Protein AF-A0A2N0PPK3-F1 (afdb_monomer)

Radius of gyration: 39.36 Å; Cα contacts (8 Å, |Δi|>4): 101; chains: 1; bounding box: 56×91×102 Å

Mean predicted aligned error: 22.16 Å

Foldseek 3Di:
DDDDDDDDDDDDDDDDDDDDDDDDDDDDDDDDDDDDDDDDPPPPPCPVQPDWAFACAPVQPRPTHGPVVNVVSVVVPPPPDPPPPPVPPVVQVVVLVVQVVVLVVCCVVPNPVSVPRDNHPVVNCVVVVPDDPDQDWDADPPPRDTDGPCCQQVPDDPNDNDGDDDPDDDDPDPPPPPDD

Secondary structure (DSSP, 8-state):
---------------------------------------------------EEE--STTTTT-EEEHHHHHHHHHTTTT-----SSHHHHHHHHHHHHHHHHHHHHHHHHGGGGTTS-SSHHHHHHHTT-------EEE-TTT--EEEHHHHHT-EETTEE--PPP---PPP--------

pLDDT: mean 70.72, std 20.34, range [33.62, 93.75]

Nearest PDB structures (foldseek):
  8fn2-ass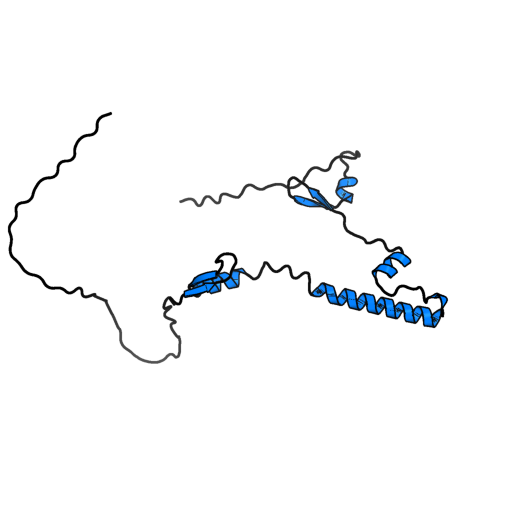embly1_d  TM=3.059E-01  e=1.237E+00  Borreliella burgdorferi B31
  6cfj-assembly1_15  TM=3.584E-01  e=2.741E+00  Thermus thermophilus HB8

Structure (mmCIF, N/CA/C/O backbone):
data_AF-A0A2N0PPK3-F1
#
_entry.id   AF-A0A2N0PPK3-F1
#
loop_
_atom_site.group_PDB
_atom_site.id
_atom_site.type_symbol
_atom_site.label_atom_id
_atom_site.label_alt_id
_atom_site.label_comp_id
_atom_site.label_asym_id
_atom_site.label_entity_id
_atom_site.label_seq_id
_atom_site.pdbx_PDB_ins_code
_atom_site.Cartn_x
_atom_site.Cartn_y
_atom_site.Cartn_z
_atom_site.occupancy
_atom_site.B_iso_or_equiv
_atom_site.auth_seq_id
_atom_site.auth_comp_id
_atom_site.auth_asym_id
_atom_site.auth_atom_id
_atom_site.pdbx_PDB_model_num
ATOM 1 N N . MET A 1 1 ? -16.592 -24.450 72.007 1.00 37.03 1 MET A N 1
ATOM 2 C CA . MET A 1 1 ? -15.327 -25.005 72.551 1.00 37.03 1 MET A CA 1
ATOM 3 C C . MET A 1 1 ? -15.583 -26.405 73.103 1.00 37.03 1 MET A C 1
ATOM 5 O O . MET A 1 1 ? -16.724 -26.695 73.421 1.00 37.03 1 MET A O 1
ATOM 9 N N . SER A 1 2 ? -14.538 -27.231 73.235 1.00 37.88 2 SER A N 1
ATOM 10 C CA . SER A 1 2 ? -14.556 -28.610 73.774 1.00 37.88 2 SER A CA 1
ATOM 11 C C . SER A 1 2 ? -15.118 -29.731 72.869 1.00 37.88 2 SER A C 1
ATOM 13 O O . SER A 1 2 ? -16.315 -29.978 72.782 1.00 37.88 2 SER A O 1
ATOM 15 N N . ARG A 1 3 ? -14.192 -30.460 72.225 1.00 41.50 3 ARG A N 1
ATOM 16 C CA . ARG A 1 3 ? -14.382 -31.827 71.691 1.00 41.50 3 ARG A CA 1
ATOM 17 C C . ARG A 1 3 ? -14.330 -32.843 72.841 1.00 41.50 3 ARG A C 1
ATOM 19 O O . ARG A 1 3 ? -13.642 -32.547 73.814 1.00 41.50 3 ARG A O 1
ATOM 26 N N . ARG A 1 4 ? -14.866 -34.064 72.638 1.00 42.72 4 ARG A N 1
ATOM 27 C CA . ARG A 1 4 ? -14.439 -35.408 73.157 1.00 42.72 4 ARG A CA 1
ATOM 28 C C . ARG A 1 4 ? -15.680 -36.333 73.201 1.00 42.72 4 ARG A C 1
ATOM 30 O O . ARG A 1 4 ? -16.738 -35.845 73.553 1.00 42.72 4 ARG A O 1
ATOM 37 N N . LYS A 1 5 ? -15.660 -37.635 72.876 1.00 39.41 5 LYS A N 1
ATOM 38 C CA . LYS A 1 5 ? -14.637 -38.594 72.385 1.00 39.41 5 LYS A CA 1
ATOM 39 C C . LYS A 1 5 ? -15.345 -39.660 71.520 1.00 39.41 5 LYS A C 1
ATOM 41 O O . LYS A 1 5 ? -16.502 -39.962 71.779 1.00 39.41 5 LYS A O 1
ATOM 46 N N . ARG A 1 6 ? -14.635 -40.290 70.573 1.00 47.25 6 ARG A N 1
ATOM 47 C CA . ARG A 1 6 ? -14.987 -41.649 70.105 1.00 47.25 6 ARG A CA 1
ATOM 48 C C . ARG A 1 6 ? -14.495 -42.665 71.136 1.00 47.25 6 ARG A C 1
ATOM 50 O O . ARG A 1 6 ? -13.410 -42.458 71.675 1.00 47.25 6 ARG A O 1
ATOM 57 N N . LEU A 1 7 ? -15.202 -43.780 71.296 1.00 34.06 7 LEU A N 1
ATOM 58 C CA . LEU A 1 7 ? -14.603 -45.059 71.685 1.00 34.06 7 LEU A CA 1
ATOM 59 C C . LEU A 1 7 ? -15.213 -46.186 70.843 1.00 34.06 7 LEU A C 1
ATOM 61 O O . LEU A 1 7 ? -16.385 -46.137 70.483 1.00 34.06 7 LEU A O 1
ATOM 65 N N . VAL A 1 8 ? -14.368 -47.160 70.515 1.00 42.94 8 VAL A N 1
ATOM 66 C CA . VAL A 1 8 ? -14.663 -48.416 69.816 1.00 42.94 8 VAL A CA 1
ATOM 67 C C . VAL A 1 8 ? -14.094 -49.526 70.696 1.00 42.94 8 VAL A C 1
ATOM 69 O O . VAL A 1 8 ? -12.972 -49.363 71.163 1.00 42.94 8 VAL A O 1
ATOM 72 N N . SER A 1 9 ? -14.856 -50.601 70.904 1.00 39.53 9 SER A N 1
ATOM 73 C CA . SER A 1 9 ? -14.468 -51.890 71.513 1.00 39.53 9 SER A C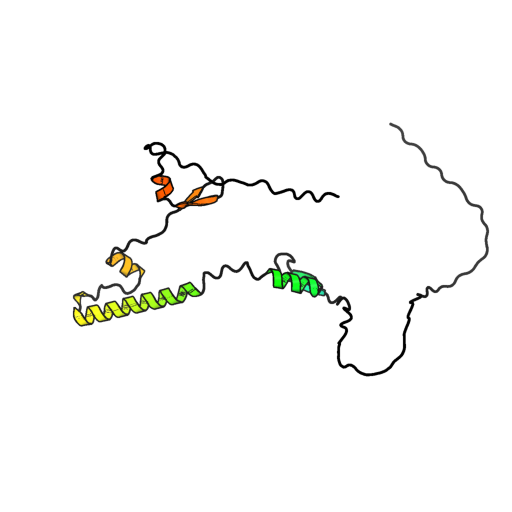A 1
ATOM 74 C C . SER A 1 9 ? -15.663 -52.851 71.380 1.00 39.53 9 SER A C 1
ATOM 76 O O . SER A 1 9 ? -16.795 -52.375 71.386 1.00 39.53 9 SER A O 1
ATOM 78 N N . ALA A 1 10 ? -15.524 -54.176 71.296 1.00 34.78 10 ALA A N 1
ATOM 79 C CA . ALA A 1 10 ? -14.351 -55.025 71.047 1.00 34.78 10 ALA A CA 1
ATOM 80 C C . ALA A 1 10 ? -14.825 -56.409 70.534 1.00 34.78 10 ALA A C 1
ATOM 82 O O . ALA A 1 10 ? -16.017 -56.708 70.578 1.00 34.78 10 ALA A O 1
ATOM 83 N N . LEU A 1 11 ? -13.891 -57.232 70.046 1.00 46.53 11 LEU A N 1
ATOM 84 C CA . LEU A 1 11 ? -14.115 -58.601 69.556 1.00 46.53 11 LEU A CA 1
ATOM 85 C C . LEU A 1 11 ? -13.854 -59.652 70.650 1.00 46.53 11 LEU A C 1
ATOM 87 O O . LEU A 1 11 ? -13.008 -59.425 71.513 1.00 46.53 11 LEU A O 1
ATOM 91 N N . LEU A 1 12 ? -14.498 -60.815 70.515 1.00 36.69 12 LEU A N 1
ATOM 92 C CA . LEU A 1 12 ? -13.997 -62.155 70.867 1.00 36.69 12 LEU A CA 1
ATOM 93 C C . LEU A 1 12 ? -14.472 -63.064 69.701 1.00 36.69 12 LEU A C 1
ATOM 95 O O . LEU A 1 12 ? -15.674 -63.066 69.438 1.00 36.69 12 LEU A O 1
ATOM 99 N N . SER A 1 13 ? -13.656 -63.676 68.825 1.00 33.62 13 SER A N 1
ATOM 100 C CA . SER A 1 13 ? -12.412 -64.467 69.007 1.00 33.62 13 SER A CA 1
ATOM 101 C C . SER A 1 13 ? -12.698 -65.767 69.787 1.00 33.62 13 SER A C 1
ATOM 103 O O . SER A 1 13 ? -13.451 -65.713 70.751 1.00 33.62 13 SER A O 1
ATOM 105 N N . ASN A 1 14 ? -12.203 -66.968 69.475 1.00 40.84 14 ASN A N 1
ATOM 106 C CA . ASN A 1 14 ? -11.159 -67.454 68.554 1.00 40.84 14 ASN A CA 1
ATOM 107 C C . ASN A 1 14 ? -11.602 -68.834 67.970 1.00 40.84 14 ASN A C 1
ATOM 109 O O . ASN A 1 14 ? -12.578 -69.389 68.475 1.00 40.84 14 ASN A O 1
ATOM 113 N N . ASP A 1 15 ? -10.893 -69.564 67.096 1.00 35.75 15 ASP A N 1
ATOM 114 C CA . ASP A 1 15 ? -10.176 -69.339 65.810 1.00 35.75 15 ASP A CA 1
ATOM 115 C C . ASP A 1 15 ? -9.772 -70.751 65.272 1.00 35.75 15 ASP A C 1
ATOM 117 O O . ASP A 1 15 ? -9.787 -71.689 66.062 1.00 35.75 15 ASP A O 1
ATOM 121 N N . GLU A 1 16 ? -9.424 -70.937 63.983 1.00 36.53 16 GLU A N 1
ATOM 122 C CA . GLU A 1 16 ? -8.536 -72.027 63.475 1.00 36.53 16 GLU A CA 1
ATOM 123 C C . GLU A 1 16 ? -8.111 -71.795 61.998 1.00 36.53 16 GLU A C 1
ATOM 125 O O . GLU A 1 16 ? -8.811 -71.134 61.225 1.00 36.53 16 GLU A O 1
ATOM 130 N N . GLU A 1 17 ? -6.935 -72.304 61.617 1.00 35.84 17 GLU A N 1
ATOM 131 C CA . GLU A 1 17 ? -6.102 -71.840 60.485 1.00 35.84 17 GLU A CA 1
ATOM 132 C C . GLU A 1 17 ? -6.272 -72.722 59.208 1.00 35.84 17 GLU A C 1
ATOM 134 O O . GLU A 1 17 ? -6.468 -73.932 59.275 1.00 35.84 17 GLU A O 1
ATOM 139 N N . SER A 1 18 ? -6.226 -72.219 57.963 1.00 35.06 18 SER A N 1
ATOM 140 C CA . SER A 1 18 ? -4.954 -71.962 57.260 1.00 35.06 18 SER A CA 1
ATOM 141 C C . SER A 1 18 ? -5.105 -71.482 55.798 1.00 35.06 18 SER A C 1
ATOM 143 O O . SER A 1 18 ? -6.184 -71.440 55.209 1.00 35.06 18 SER A O 1
ATOM 145 N N . ILE A 1 19 ? -3.975 -71.043 55.236 1.00 41.81 19 ILE A N 1
ATOM 146 C CA . ILE A 1 19 ? -3.828 -70.151 54.075 1.00 41.81 19 ILE A CA 1
ATOM 147 C C . ILE A 1 19 ? -3.623 -70.944 52.766 1.00 41.81 19 ILE A C 1
ATOM 149 O O . ILE A 1 19 ? -2.873 -71.913 52.765 1.00 41.81 19 ILE A O 1
ATOM 153 N N . THR A 1 20 ? -4.165 -70.489 51.620 1.00 34.22 20 THR A N 1
ATOM 154 C CA . THR A 1 20 ? -3.447 -70.387 50.311 1.00 34.22 20 THR A CA 1
ATOM 155 C C . THR A 1 20 ? -4.318 -69.787 49.193 1.00 34.22 20 THR A C 1
ATOM 157 O O . THR A 1 20 ? -5.541 -69.728 49.277 1.00 34.22 20 THR A O 1
ATOM 160 N N . ALA A 1 21 ? -3.671 -69.250 48.151 1.00 36.38 21 ALA A N 1
ATOM 161 C CA . ALA A 1 21 ? -4.278 -68.331 47.185 1.00 36.38 21 ALA A CA 1
ATOM 162 C C . ALA A 1 21 ? -4.639 -68.960 45.826 1.00 36.38 21 ALA A C 1
ATOM 164 O O . ALA A 1 21 ? -3.870 -69.763 45.300 1.00 36.38 21 ALA A O 1
ATOM 165 N N . ARG A 1 22 ? -5.687 -68.431 45.166 1.00 37.31 22 ARG A N 1
ATOM 166 C CA . ARG A 1 22 ? -5.599 -67.874 43.790 1.00 37.31 22 ARG A CA 1
ATOM 167 C C . ARG A 1 22 ? -6.912 -67.243 43.308 1.00 37.31 22 ARG A C 1
ATOM 169 O O . ARG A 1 22 ? -7.973 -67.851 43.360 1.00 37.31 22 ARG A O 1
ATOM 176 N N . SER A 1 23 ? -6.808 -66.035 42.753 1.00 46.69 23 SER A N 1
ATOM 177 C CA . SER A 1 23 ? -7.874 -65.402 41.966 1.00 46.69 23 SER A CA 1
ATOM 178 C C . SER A 1 23 ? -7.894 -65.976 40.546 1.00 46.69 23 SER A C 1
ATOM 180 O O . SER A 1 23 ? -6.838 -66.063 39.920 1.00 46.69 23 SER A O 1
ATOM 182 N N . SER A 1 24 ? -9.081 -66.306 40.023 1.00 40.06 24 SER A N 1
ATOM 183 C CA . SER A 1 24 ? -9.271 -66.699 38.621 1.00 40.06 24 SER A CA 1
ATOM 184 C C . SER A 1 24 ? -10.510 -66.045 38.013 1.00 40.06 24 SER A C 1
ATOM 186 O O . SER A 1 24 ? -11.623 -66.130 38.531 1.00 40.06 24 SER A O 1
ATOM 188 N N . ARG A 1 25 ? -10.281 -65.365 36.888 1.00 51.31 25 ARG A N 1
ATOM 189 C CA . ARG A 1 25 ? -11.247 -64.547 36.143 1.00 51.31 25 ARG A CA 1
ATOM 190 C C . ARG A 1 25 ? -12.240 -65.445 35.397 1.00 51.31 25 ARG A C 1
ATOM 192 O O . ARG A 1 25 ? -11.824 -66.430 34.798 1.00 51.31 25 ARG A O 1
ATOM 199 N N . LYS A 1 26 ? -13.521 -65.066 35.342 1.00 43.94 26 LYS A N 1
ATOM 200 C CA . LYS A 1 26 ? -14.508 -65.675 34.431 1.00 43.94 26 LYS A CA 1
ATOM 201 C C . LYS A 1 26 ? -14.815 -64.725 33.274 1.00 43.94 26 LYS A C 1
ATOM 203 O O . LYS A 1 26 ? -15.654 -63.838 33.405 1.00 43.94 26 LYS A O 1
ATOM 208 N N . SER A 1 27 ? -14.136 -64.917 32.145 1.00 43.56 27 SER A N 1
ATOM 209 C CA . SER A 1 27 ? -14.619 -64.435 30.847 1.00 43.56 27 SER A CA 1
ATOM 210 C C . SER A 1 27 ? -15.824 -65.277 30.409 1.00 43.56 27 SER A C 1
ATOM 212 O O . SER A 1 27 ? -15.938 -66.449 30.771 1.00 43.56 27 SER A O 1
ATOM 214 N N . ARG A 1 28 ? -16.739 -64.689 29.633 1.00 46.28 28 ARG A N 1
ATOM 215 C CA . ARG A 1 28 ? -17.863 -65.406 29.020 1.00 46.28 28 ARG A CA 1
ATOM 216 C C . ARG A 1 28 ? -17.737 -65.284 27.506 1.00 46.28 28 ARG A C 1
ATOM 218 O O . ARG A 1 28 ? -17.926 -64.202 26.965 1.00 46.28 28 ARG A O 1
ATOM 225 N N . VAL A 1 29 ? -17.390 -66.390 26.858 1.00 40.44 29 VAL A N 1
ATOM 226 C CA . VAL A 1 29 ? -17.391 -66.545 25.398 1.00 40.44 29 VAL A CA 1
ATOM 227 C C . VAL A 1 29 ? -18.715 -67.189 24.999 1.00 40.44 29 VAL A C 1
ATOM 229 O O . VAL A 1 29 ? -19.190 -68.085 25.697 1.00 40.44 29 VAL A O 1
ATOM 232 N N . ILE A 1 30 ? -19.301 -66.752 23.887 1.00 40.97 30 ILE A N 1
ATOM 233 C CA . ILE A 1 30 ? -20.334 -67.501 23.167 1.00 40.97 30 ILE A CA 1
ATOM 234 C C . ILE A 1 30 ? -19.964 -67.439 21.687 1.00 40.97 30 ILE A C 1
ATOM 236 O O . ILE A 1 30 ? -19.890 -66.351 21.121 1.00 40.97 30 ILE A O 1
ATOM 240 N N . SER A 1 31 ? -19.744 -68.603 21.083 1.00 36.47 31 SER A N 1
ATOM 241 C CA . SER A 1 31 ? -19.561 -68.764 19.640 1.00 36.47 31 SER A CA 1
ATOM 242 C C . SER A 1 31 ? -20.836 -69.331 19.018 1.00 36.47 31 SER A C 1
ATOM 244 O O . SER A 1 31 ? -21.578 -70.066 19.675 1.00 36.47 31 SER A O 1
ATOM 246 N N . ARG A 1 32 ? -21.063 -69.043 17.735 1.00 45.62 32 ARG A N 1
ATOM 247 C CA . ARG A 1 32 ? -21.930 -69.836 16.853 1.00 45.62 32 ARG A CA 1
ATOM 248 C C . ARG A 1 32 ? -21.165 -70.183 15.574 1.00 45.62 32 ARG A C 1
ATOM 250 O O . ARG A 1 32 ? -20.134 -69.581 15.291 1.00 45.62 32 ARG A O 1
ATOM 257 N N . VAL A 1 33 ? -21.629 -71.232 14.910 1.00 38.66 33 VAL A N 1
ATOM 258 C CA . VAL A 1 33 ? -20.912 -72.033 13.909 1.00 38.66 33 VAL A CA 1
ATOM 259 C C . VAL A 1 33 ? -21.392 -71.644 12.500 1.00 38.66 33 VAL A C 1
ATOM 261 O O . VAL A 1 33 ? -22.598 -71.478 12.342 1.00 38.66 33 VAL A O 1
ATOM 264 N N . ILE A 1 34 ? -20.425 -71.415 11.590 1.00 42.59 34 ILE A N 1
ATOM 265 C CA . ILE A 1 34 ? -20.289 -71.799 10.152 1.00 42.59 34 ILE A CA 1
ATOM 266 C C . ILE A 1 34 ? -21.622 -72.173 9.427 1.00 42.59 34 ILE A C 1
ATOM 268 O O . ILE A 1 34 ? -22.442 -72.879 10.002 1.00 42.59 34 ILE A O 1
ATOM 272 N N . ASP A 1 35 ? -21.956 -71.671 8.224 1.00 34.09 35 ASP A N 1
ATOM 273 C CA . ASP A 1 35 ? -21.185 -71.815 6.970 1.00 34.09 35 ASP A CA 1
ATOM 274 C C . ASP A 1 35 ? -21.219 -70.628 5.963 1.00 34.09 35 ASP A C 1
ATOM 276 O O . ASP A 1 35 ? -22.163 -69.847 5.933 1.00 34.09 35 ASP A O 1
ATOM 280 N N . GLU A 1 36 ? -20.133 -70.573 5.171 1.00 51.38 36 GLU A N 1
ATOM 281 C CA . GLU A 1 36 ? -19.842 -70.058 3.803 1.00 51.38 36 GLU A CA 1
ATOM 282 C C . GLU A 1 36 ? -20.448 -68.767 3.167 1.00 51.38 36 GLU A C 1
ATOM 284 O O . GLU A 1 36 ? -21.576 -68.351 3.393 1.00 51.38 36 GLU A O 1
ATOM 289 N N . GLU A 1 37 ? -19.616 -68.173 2.290 1.00 43.88 37 GLU A N 1
ATOM 290 C CA . GLU A 1 37 ? -19.849 -67.090 1.304 1.00 43.88 37 GLU A CA 1
ATOM 291 C C . GLU A 1 37 ? -20.314 -65.688 1.770 1.00 43.88 37 GLU A C 1
ATOM 293 O O . GLU A 1 37 ? -21.463 -65.279 1.621 1.00 43.88 37 GLU A O 1
ATOM 298 N N . SER A 1 38 ? -19.348 -64.844 2.152 1.00 41.25 38 SER A N 1
ATOM 299 C CA . SER A 1 38 ? -19.128 -63.544 1.474 1.00 41.25 38 SER A CA 1
ATOM 300 C C . SER A 1 38 ? -17.761 -62.963 1.853 1.00 41.25 38 SER A C 1
ATOM 302 O O . SER A 1 38 ? -17.377 -62.971 3.023 1.00 41.25 38 SER A O 1
ATOM 304 N N . GLU A 1 39 ? -16.996 -62.490 0.866 1.00 46.69 39 GLU A N 1
ATOM 305 C CA . GLU A 1 39 ? -15.620 -62.039 1.096 1.00 46.69 39 GLU A CA 1
ATOM 306 C C . GLU A 1 39 ? -15.531 -60.660 1.781 1.00 46.69 39 GLU A C 1
ATOM 308 O O . GLU A 1 39 ? -16.264 -59.719 1.481 1.00 46.69 39 GLU A O 1
ATOM 313 N N . GLU A 1 40 ? -14.577 -60.569 2.709 1.00 43.97 40 GLU A N 1
ATOM 314 C CA . GLU A 1 40 ? -13.861 -59.357 3.130 1.00 43.97 40 GLU A CA 1
ATOM 315 C C . GLU A 1 40 ? -14.664 -58.104 3.531 1.00 43.97 40 GLU A C 1
ATOM 317 O O . GLU A 1 40 ? -14.281 -56.966 3.259 1.00 43.97 40 GLU A O 1
ATOM 322 N N . SER A 1 41 ? -15.660 -58.282 4.398 1.00 41.09 41 SER A N 1
ATOM 323 C CA . SER A 1 41 ? -15.900 -57.266 5.435 1.00 41.09 41 SER A CA 1
ATOM 324 C C . SER A 1 41 ? -14.890 -57.445 6.571 1.00 41.09 41 SER A C 1
ATOM 326 O O . SER A 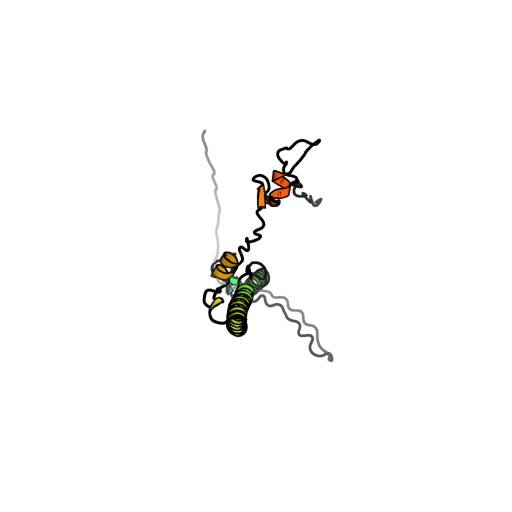1 41 ? -15.178 -58.125 7.560 1.00 41.09 41 SER A O 1
ATOM 328 N N . ILE A 1 42 ? -13.702 -56.831 6.458 1.00 42.72 42 ILE A N 1
ATOM 329 C CA . ILE A 1 42 ? -12.755 -56.747 7.582 1.00 42.72 42 ILE A CA 1
ATOM 330 C C . ILE A 1 42 ? -13.423 -55.941 8.699 1.00 42.72 42 ILE A C 1
ATOM 332 O O . ILE A 1 42 ? -13.386 -54.710 8.736 1.00 42.72 42 ILE A O 1
ATOM 336 N N . SER A 1 43 ? -14.039 -56.659 9.635 1.00 38.12 43 SER A N 1
ATOM 337 C CA . SER A 1 43 ? -14.521 -56.099 10.888 1.00 38.12 43 SER A CA 1
ATOM 338 C C . SER A 1 43 ? -13.309 -55.639 11.693 1.00 38.12 43 SER A C 1
ATOM 340 O O . SER A 1 43 ? -12.690 -56.406 12.431 1.00 38.12 43 SER A O 1
ATOM 342 N N . ILE A 1 44 ? -12.941 -54.364 11.529 1.00 45.38 44 ILE A N 1
ATOM 343 C CA . ILE A 1 44 ? -11.922 -53.726 12.357 1.00 45.38 44 ILE A CA 1
ATOM 344 C C . ILE A 1 44 ? -12.474 -53.690 13.780 1.00 45.38 44 ILE A C 1
ATOM 346 O O . ILE A 1 44 ? -13.147 -52.749 14.200 1.00 45.38 44 ILE A O 1
ATOM 350 N N . ILE A 1 45 ? -12.160 -54.737 14.542 1.00 47.12 45 ILE A N 1
ATOM 351 C CA . ILE A 1 45 ? -12.195 -54.700 15.993 1.00 47.12 45 ILE A CA 1
ATOM 352 C C . ILE A 1 45 ? -11.280 -53.536 16.358 1.00 47.12 45 ILE A C 1
ATOM 354 O O . ILE A 1 45 ? -10.056 -53.654 16.263 1.00 47.12 45 ILE A O 1
ATOM 358 N N . HIS A 1 46 ? -11.870 -52.398 16.737 1.00 48.59 46 HIS A N 1
ATOM 359 C CA . HIS A 1 46 ? -11.140 -51.247 17.252 1.00 48.59 46 HIS A CA 1
ATOM 360 C C . HIS A 1 46 ? -10.529 -51.622 18.604 1.00 48.59 46 HIS A C 1
ATOM 362 O O . HIS A 1 46 ? -10.998 -51.239 19.676 1.00 48.59 46 HIS A O 1
ATOM 368 N N . THR A 1 47 ? -9.448 -52.394 18.543 1.00 54.78 47 THR A N 1
ATOM 369 C CA . THR A 1 47 ? -8.473 -52.480 19.612 1.00 54.78 47 THR A CA 1
ATOM 370 C C . THR A 1 47 ? -8.039 -51.047 19.876 1.00 54.78 47 THR A C 1
ATOM 372 O O . THR A 1 47 ? -7.478 -50.385 19.006 1.00 54.78 47 THR A O 1
ATOM 375 N N . HIS A 1 48 ? -8.404 -50.517 21.046 1.00 61.47 48 HIS A N 1
ATOM 376 C CA . HIS A 1 48 ? -7.942 -49.202 21.462 1.00 61.47 48 HIS A CA 1
ATOM 377 C C . HIS A 1 48 ? -6.421 -49.261 21.511 1.00 61.47 48 HIS A C 1
ATOM 379 O O . HIS A 1 48 ? -5.857 -49.843 22.440 1.00 61.47 48 HIS A O 1
ATOM 385 N N . ASP A 1 49 ? -5.784 -48.715 20.479 1.00 62.75 49 ASP A N 1
ATOM 386 C CA . ASP A 1 49 ? -4.344 -48.730 20.338 1.00 62.75 49 ASP A CA 1
ATOM 387 C C . ASP A 1 49 ? -3.747 -47.869 21.448 1.00 62.75 49 ASP A C 1
ATOM 389 O O . ASP A 1 49 ? -3.783 -46.640 21.408 1.00 62.75 49 ASP A O 1
ATOM 393 N N . ARG A 1 50 ? -3.245 -48.539 22.488 1.00 69.00 50 ARG A N 1
ATOM 394 C CA . ARG A 1 50 ? -2.671 -47.888 23.670 1.00 69.00 50 ARG A CA 1
ATOM 395 C C . ARG A 1 50 ? -1.255 -47.374 23.414 1.00 69.00 50 ARG A C 1
ATOM 397 O O . ARG A 1 50 ? -0.589 -46.984 24.373 1.00 69.00 50 ARG A O 1
ATOM 404 N N . ARG A 1 51 ? -0.769 -47.398 22.166 1.00 84.31 51 ARG A N 1
ATOM 405 C CA . ARG A 1 51 ? 0.489 -46.748 21.798 1.00 84.31 51 ARG A CA 1
ATOM 406 C C . ARG A 1 51 ? 0.386 -45.255 22.104 1.00 84.31 51 ARG A C 1
ATOM 408 O O . ARG A 1 51 ? -0.526 -44.557 21.670 1.00 84.31 51 ARG A O 1
ATOM 415 N N . MET A 1 52 ? 1.341 -44.800 22.900 1.00 87.50 52 MET A N 1
ATOM 416 C CA . MET A 1 52 ? 1.474 -43.423 23.348 1.00 87.50 52 MET A CA 1
ATOM 417 C C . MET A 1 52 ? 2.604 -42.786 22.538 1.00 87.50 52 MET A C 1
ATOM 419 O O . MET A 1 52 ? 3.700 -43.340 22.461 1.00 87.50 52 MET A O 1
ATOM 423 N N . VAL A 1 53 ? 2.325 -41.652 21.904 1.00 87.88 53 VAL A N 1
ATOM 424 C CA . VAL A 1 53 ? 3.199 -40.965 20.945 1.00 87.88 53 VAL A CA 1
ATOM 425 C C . VAL A 1 53 ? 3.388 -39.493 21.332 1.00 87.88 53 VAL A C 1
ATOM 427 O O . VAL A 1 53 ? 2.458 -38.873 21.851 1.00 87.88 53 VAL A O 1
ATOM 430 N N . PRO A 1 54 ? 4.571 -38.895 21.099 1.00 89.94 54 PRO A N 1
ATOM 431 C CA . PRO A 1 54 ? 4.781 -37.473 21.357 1.00 89.94 54 PRO A CA 1
ATOM 432 C C . PRO A 1 54 ? 3.930 -36.611 20.413 1.00 89.94 54 PRO A C 1
ATOM 434 O O . PRO A 1 54 ? 3.870 -36.860 19.198 1.00 89.94 54 PRO A O 1
ATOM 437 N N . CYS A 1 55 ? 3.281 -35.590 20.980 1.00 90.75 55 CYS A N 1
ATOM 438 C CA . CYS A 1 55 ? 2.488 -34.605 20.251 1.00 90.75 55 CYS A CA 1
ATOM 439 C C . CYS A 1 55 ? 2.978 -33.179 20.539 1.00 90.75 55 CYS A C 1
ATOM 441 O O . CYS A 1 55 ? 2.902 -32.677 21.662 1.00 90.75 55 CYS A O 1
ATOM 443 N N . ASN A 1 56 ? 3.444 -32.508 19.486 1.00 85.50 56 ASN A N 1
ATOM 444 C CA . ASN A 1 56 ? 4.105 -31.205 19.559 1.00 85.50 56 ASN A CA 1
ATOM 445 C C . ASN A 1 56 ? 3.172 -30.042 19.158 1.00 85.50 56 ASN A C 1
ATOM 447 O O . ASN A 1 56 ? 3.650 -29.009 18.706 1.00 85.50 56 ASN A O 1
ATOM 451 N N . CYS A 1 57 ? 1.847 -30.192 19.283 1.00 84.25 57 CYS A N 1
ATOM 452 C CA . CYS A 1 57 ? 0.930 -29.056 19.133 1.00 84.25 57 CYS A CA 1
ATOM 453 C C . CYS A 1 57 ? 1.023 -28.111 20.343 1.00 84.25 57 CYS A C 1
ATOM 455 O O . CYS A 1 57 ? 1.372 -28.541 21.447 1.00 84.25 57 CYS A O 1
ATOM 457 N N . SER A 1 58 ? 0.614 -26.855 20.160 1.00 82.25 58 SER A N 1
ATOM 458 C CA . SER A 1 58 ? 0.482 -25.838 21.219 1.00 82.25 58 SER A CA 1
ATOM 459 C C . SER A 1 58 ? -0.379 -26.299 22.408 1.00 82.25 58 SER A C 1
ATOM 461 O O . SER A 1 58 ? -0.108 -25.951 23.557 1.00 82.25 58 SER A O 1
ATOM 463 N N . LYS A 1 59 ? -1.387 -27.150 22.155 1.00 82.94 59 LYS A N 1
ATOM 464 C CA . LYS A 1 59 ? -2.246 -27.758 23.189 1.00 82.94 59 LYS A CA 1
ATOM 465 C C . LYS A 1 59 ? -1.500 -28.803 24.045 1.00 82.94 59 LYS A C 1
ATOM 467 O O . LYS A 1 59 ? -1.811 -28.964 25.225 1.00 82.94 59 LYS A O 1
ATOM 472 N N . CYS A 1 60 ? -0.516 -29.515 23.483 1.00 88.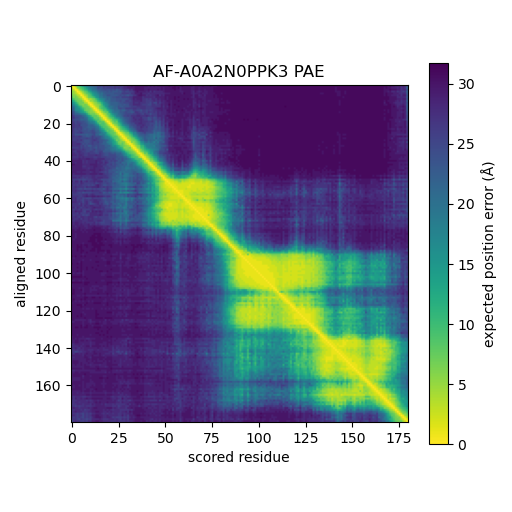44 60 CYS A N 1
ATOM 473 C CA . CYS A 1 60 ? 0.196 -30.614 24.153 1.00 88.44 60 CYS A CA 1
ATOM 474 C C . CYS A 1 60 ? 1.598 -30.256 24.655 1.00 88.44 60 CYS A C 1
ATOM 476 O O . CYS A 1 60 ? 2.043 -30.875 25.621 1.00 88.44 60 CYS A O 1
ATOM 478 N N . ASN A 1 61 ? 2.296 -29.301 24.033 1.00 83.19 61 ASN A N 1
ATOM 479 C CA . ASN A 1 61 ? 3.660 -28.886 24.387 1.00 83.19 61 ASN A CA 1
ATOM 480 C C . ASN A 1 61 ? 4.639 -30.070 24.552 1.00 83.19 61 ASN A C 1
ATOM 482 O O . ASN A 1 61 ? 5.369 -30.162 25.536 1.00 83.19 61 ASN A O 1
ATOM 486 N N . GLY A 1 62 ? 4.606 -31.018 23.607 1.00 84.19 62 GLY A N 1
ATOM 487 C CA . GLY A 1 62 ? 5.490 -32.192 23.577 1.00 84.19 62 GLY A CA 1
ATOM 488 C C . GLY A 1 62 ? 5.054 -33.363 24.465 1.00 84.19 62 GLY A C 1
ATOM 489 O O . GLY A 1 62 ? 5.742 -34.383 24.504 1.00 84.19 62 GLY A O 1
ATOM 490 N N . LYS A 1 63 ? 3.919 -33.263 25.173 1.00 89.44 63 LYS A N 1
ATOM 491 C CA . LYS A 1 63 ? 3.388 -34.371 25.983 1.00 89.44 63 LYS A CA 1
ATOM 492 C C . LYS A 1 63 ? 3.065 -35.595 25.126 1.00 89.44 63 LYS A C 1
ATOM 494 O O . LYS A 1 63 ? 2.638 -35.489 23.975 1.00 89.44 63 LYS A O 1
ATOM 499 N N . ILE A 1 64 ? 3.236 -36.764 25.736 1.00 90.81 64 ILE A N 1
ATOM 500 C CA . ILE A 1 64 ? 2.882 -38.048 25.137 1.00 90.81 64 ILE A CA 1
ATOM 501 C C . ILE A 1 64 ? 1.363 -38.246 25.265 1.00 90.81 64 ILE A C 1
ATOM 503 O O . ILE A 1 64 ? 0.817 -38.128 26.363 1.00 90.81 64 ILE A O 1
ATOM 507 N N . VAL A 1 65 ? 0.692 -38.522 24.150 1.00 89.06 65 VAL A N 1
ATOM 508 C CA . VAL A 1 65 ? -0.764 -38.736 24.041 1.00 89.06 65 VAL A CA 1
ATOM 509 C C . VAL A 1 65 ? -1.044 -40.012 23.247 1.00 89.06 65 VAL A C 1
ATOM 511 O O . VAL A 1 65 ? -0.142 -40.532 22.591 1.00 89.06 65 VAL A O 1
ATOM 514 N N . ASP A 1 66 ? -2.269 -40.538 23.279 1.00 90.44 66 ASP A N 1
ATOM 515 C CA . ASP A 1 66 ? -2.608 -41.680 22.421 1.00 90.44 66 ASP A CA 1
ATOM 516 C C . ASP A 1 66 ? -2.655 -41.285 20.932 1.00 90.44 66 ASP A C 1
ATOM 518 O O . ASP A 1 66 ? -2.811 -40.111 20.576 1.00 90.44 66 ASP A O 1
ATOM 522 N N . VAL A 1 67 ? -2.497 -42.273 20.043 1.00 85.69 67 VAL A N 1
ATOM 523 C CA . VAL A 1 67 ? -2.454 -42.046 18.584 1.00 85.69 67 VAL A CA 1
ATOM 524 C C . VAL A 1 67 ? -3.704 -41.307 18.086 1.00 85.69 67 VAL A C 1
ATOM 526 O O . VAL A 1 67 ? -3.597 -40.413 17.250 1.00 85.69 67 VAL A O 1
ATOM 529 N N . ARG A 1 68 ? -4.885 -41.626 18.631 1.00 86.44 68 ARG A N 1
ATOM 530 C CA . ARG A 1 68 ? -6.159 -40.992 18.249 1.00 86.44 68 ARG A CA 1
ATOM 531 C C . ARG A 1 68 ? -6.170 -39.501 18.595 1.00 86.44 68 ARG A C 1
ATOM 533 O O . ARG A 1 68 ? -6.592 -38.683 17.786 1.00 86.44 68 ARG A O 1
ATOM 540 N N . THR A 1 69 ? -5.689 -39.151 19.781 1.00 85.81 69 THR A N 1
ATOM 541 C CA . THR A 1 69 ? -5.595 -37.773 20.268 1.00 85.81 69 THR A CA 1
ATOM 542 C C . THR A 1 69 ? -4.576 -36.976 19.461 1.00 85.81 69 THR A C 1
ATOM 544 O O . THR A 1 69 ? -4.844 -35.826 19.124 1.00 85.81 69 THR A O 1
ATOM 547 N N . LYS A 1 70 ? -3.443 -37.587 19.086 1.00 87.56 70 LYS A N 1
ATOM 548 C CA . LYS A 1 70 ? -2.464 -36.954 18.191 1.00 87.56 70 LYS A CA 1
ATOM 549 C C . LYS A 1 70 ? -3.071 -36.610 16.827 1.00 87.56 70 LYS A C 1
ATOM 551 O O . LYS A 1 70 ? -2.949 -35.464 16.416 1.00 87.56 70 LYS A O 1
ATOM 556 N N . LEU A 1 71 ? -3.764 -37.555 16.186 1.00 84.19 71 LEU A N 1
ATOM 557 C CA . LEU A 1 71 ? -4.405 -37.338 14.880 1.00 84.19 71 LEU A CA 1
ATOM 558 C C . LEU A 1 71 ? -5.464 -36.224 14.933 1.00 84.19 71 LEU A C 1
ATOM 560 O O . LEU A 1 71 ? -5.495 -35.359 14.062 1.00 84.19 71 LEU A O 1
ATOM 564 N N . ASN A 1 72 ? -6.280 -36.180 15.992 1.00 83.62 72 ASN A N 1
ATOM 565 C CA . ASN A 1 72 ? -7.228 -35.080 16.203 1.00 83.62 72 ASN A CA 1
ATOM 566 C C . ASN A 1 72 ? -6.503 -33.723 16.339 1.00 83.62 72 ASN A C 1
ATOM 568 O O . ASN A 1 72 ? -6.939 -32.727 15.778 1.00 83.62 72 ASN A O 1
ATOM 572 N N . HIS A 1 73 ? -5.367 -33.682 17.044 1.00 85.50 73 HIS A N 1
ATOM 573 C CA . HIS A 1 73 ? -4.525 -32.485 17.190 1.00 85.50 73 HIS A CA 1
ATOM 574 C C . HIS A 1 73 ? -3.667 -32.145 15.956 1.00 85.50 73 HIS A C 1
ATOM 576 O O . HIS A 1 73 ? -2.859 -31.211 16.020 1.00 85.50 73 HIS A O 1
ATOM 582 N N . GLU A 1 74 ? -3.769 -32.920 14.880 1.00 76.06 74 GLU A N 1
ATOM 583 C CA . GLU A 1 74 ? -3.154 -32.642 13.581 1.00 76.06 74 GLU A CA 1
ATOM 584 C C . GLU A 1 74 ? -4.216 -32.094 12.619 1.00 76.06 74 GLU A C 1
ATOM 586 O O . GLU A 1 74 ? -3.993 -31.026 12.067 1.00 76.06 74 GLU A O 1
ATOM 591 N N . ALA A 1 75 ? -5.410 -32.698 12.563 1.00 73.75 75 ALA A N 1
ATOM 592 C CA . ALA A 1 75 ? -6.567 -32.150 11.836 1.00 73.75 75 ALA A CA 1
ATOM 593 C C . ALA A 1 75 ? -7.051 -30.777 12.364 1.00 73.75 75 ALA A C 1
ATOM 595 O O . ALA A 1 75 ? -7.635 -29.991 11.629 1.00 73.75 75 ALA A O 1
ATOM 596 N N . ASP A 1 76 ? -6.791 -30.471 13.638 1.00 63.94 76 ASP A N 1
ATOM 597 C CA . ASP A 1 76 ? -7.059 -29.164 14.257 1.00 63.94 76 ASP A CA 1
ATOM 598 C C . ASP A 1 76 ? -6.091 -28.037 13.812 1.00 63.94 76 ASP A C 1
ATOM 600 O O . ASP A 1 76 ? -6.222 -26.924 14.324 1.00 63.94 76 ASP A O 1
ATOM 604 N N . ARG A 1 77 ? -5.066 -28.296 12.977 1.00 60.97 77 ARG A N 1
ATOM 605 C CA . ARG A 1 77 ? -4.006 -27.305 12.660 1.00 60.97 77 ARG A CA 1
ATOM 606 C C . ARG A 1 77 ? -4.144 -26.594 11.316 1.00 60.97 77 ARG A C 1
ATOM 608 O O . ARG A 1 77 ? -3.348 -25.700 11.051 1.00 60.97 77 ARG A O 1
ATOM 615 N N . ASP A 1 78 ? -5.133 -26.943 10.504 1.00 55.66 78 ASP A N 1
ATOM 616 C CA . ASP A 1 78 ? -5.284 -26.444 9.129 1.00 55.66 78 ASP A CA 1
ATOM 617 C C . ASP A 1 78 ? -5.813 -24.984 9.041 1.00 55.66 78 ASP A C 1
ATOM 619 O O . ASP A 1 78 ? -6.579 -24.663 8.131 1.00 55.66 78 ASP A O 1
ATOM 623 N N . SER A 1 79 ? -5.474 -24.093 9.989 1.00 59.12 79 SER A N 1
ATOM 624 C CA . SER A 1 79 ? -6.066 -22.738 10.070 1.00 59.12 79 SER A CA 1
ATOM 625 C C . SER A 1 79 ? -5.171 -21.566 10.491 1.00 59.12 79 SER A C 1
ATOM 627 O O . SER A 1 79 ? -5.615 -20.432 10.323 1.00 59.12 79 SER A O 1
ATOM 629 N N . ASP A 1 80 ? -3.966 -21.788 11.030 1.00 53.53 80 ASP A N 1
ATOM 630 C CA . ASP A 1 80 ? -3.229 -20.736 11.766 1.00 53.53 80 ASP A CA 1
ATOM 631 C C . ASP A 1 80 ? -1.887 -20.317 11.113 1.00 53.53 80 ASP A C 1
ATOM 633 O O . ASP A 1 80 ? -1.109 -19.584 11.726 1.00 53.53 80 ASP A O 1
ATOM 637 N N . ASP A 1 81 ? -1.608 -20.750 9.878 1.00 50.06 81 ASP A N 1
ATOM 638 C CA . ASP A 1 81 ? -0.486 -20.229 9.084 1.00 50.06 81 ASP A CA 1
ATOM 639 C C . ASP A 1 81 ? -0.956 -19.036 8.226 1.00 50.06 81 ASP A C 1
ATOM 641 O O . ASP A 1 81 ? -1.602 -19.219 7.191 1.00 50.06 81 ASP A O 1
ATOM 645 N N . ASP A 1 82 ? -0.588 -17.815 8.634 1.00 55.56 82 ASP A N 1
ATOM 646 C CA . ASP A 1 82 ? -0.723 -16.580 7.840 1.00 55.56 82 ASP A CA 1
ATOM 647 C C . ASP A 1 82 ? 0.184 -16.645 6.584 1.00 55.56 82 ASP A C 1
ATOM 649 O O . ASP A 1 82 ? 1.276 -16.070 6.524 1.00 55.56 82 ASP A O 1
ATOM 653 N N . GLN A 1 83 ? -0.270 -17.374 5.561 1.00 52.88 83 GLN A N 1
ATOM 654 C CA . GLN A 1 83 ? 0.388 -17.603 4.263 1.00 52.88 83 GLN A CA 1
ATOM 655 C C . GLN A 1 83 ? 0.355 -16.374 3.325 1.00 52.88 83 GLN A C 1
ATOM 657 O O . GLN A 1 83 ? 0.155 -16.484 2.116 1.00 52.88 83 GLN A O 1
ATOM 662 N N . ASP A 1 84 ? 0.622 -15.186 3.869 1.00 50.09 84 ASP A N 1
ATOM 663 C CA . ASP A 1 84 ? 0.679 -13.921 3.120 1.00 50.09 84 ASP A CA 1
ATOM 664 C C . ASP A 1 84 ? 2.087 -13.612 2.562 1.00 50.09 84 ASP A C 1
ATOM 666 O O . ASP A 1 84 ? 2.300 -12.570 1.945 1.00 50.09 84 ASP A O 1
ATOM 670 N N . SER A 1 85 ? 3.078 -14.490 2.775 1.00 57.59 85 SER A N 1
ATOM 671 C CA . SER A 1 85 ? 4.495 -14.193 2.478 1.00 57.59 85 SER A CA 1
ATOM 672 C C . SER A 1 85 ? 5.037 -14.768 1.162 1.00 57.59 85 SER A C 1
ATOM 674 O O . SER A 1 85 ? 5.974 -14.195 0.609 1.00 57.59 85 SER A O 1
ATOM 676 N N . GLU A 1 86 ? 4.495 -15.872 0.636 1.00 55.56 86 GLU A N 1
ATOM 677 C CA . GLU A 1 86 ? 5.112 -16.565 -0.514 1.00 55.56 86 GLU A CA 1
ATOM 678 C C . GLU A 1 86 ? 4.731 -15.931 -1.869 1.00 55.56 86 GLU A C 1
ATOM 680 O O . GLU A 1 86 ? 5.586 -15.736 -2.731 1.00 55.56 86 GLU A O 1
ATOM 685 N N . VAL A 1 87 ? 3.484 -15.466 -2.024 1.00 54.47 87 VAL A N 1
ATOM 686 C CA . VAL A 1 87 ? 2.991 -14.789 -3.249 1.00 54.47 87 VAL A CA 1
ATOM 687 C C . VAL A 1 87 ? 3.594 -13.378 -3.432 1.00 54.47 87 VAL A C 1
ATOM 689 O O . VAL A 1 87 ? 3.503 -12.773 -4.502 1.00 54.47 87 VAL A O 1
ATOM 692 N N . VAL A 1 88 ? 4.231 -12.830 -2.391 1.00 57.12 88 VAL A N 1
ATOM 693 C CA . VAL A 1 88 ? 4.710 -11.437 -2.352 1.00 57.12 88 VAL A CA 1
ATOM 694 C C . VAL A 1 88 ? 6.047 -11.225 -3.073 1.00 57.12 88 VAL A C 1
ATOM 696 O O . VAL A 1 88 ? 6.340 -10.120 -3.540 1.00 57.12 88 VAL A O 1
ATOM 699 N N . GLN A 1 89 ? 6.857 -12.275 -3.210 1.00 60.78 89 GLN A N 1
ATOM 700 C CA . GLN A 1 89 ? 8.205 -12.166 -3.770 1.00 60.78 89 GLN A CA 1
ATOM 701 C C . GLN A 1 89 ? 8.191 -11.964 -5.297 1.00 60.78 89 GLN A C 1
ATOM 703 O O . GLN A 1 89 ? 8.896 -11.096 -5.823 1.00 60.78 89 GLN A O 1
ATOM 708 N N . ASP A 1 90 ? 7.351 -12.724 -6.003 1.00 72.31 90 ASP A N 1
ATOM 709 C CA . ASP A 1 90 ? 7.364 -12.815 -7.467 1.00 72.31 90 ASP A CA 1
ATOM 710 C C . ASP A 1 90 ? 6.929 -11.514 -8.144 1.00 72.31 90 ASP A C 1
ATOM 712 O O . ASP A 1 90 ? 7.582 -11.046 -9.082 1.00 72.31 90 ASP A O 1
ATOM 716 N N . TYR A 1 91 ? 5.869 -10.866 -7.640 1.00 82.62 91 TYR A N 1
ATOM 717 C CA . TYR A 1 91 ? 5.404 -9.604 -8.223 1.00 82.62 91 TYR A CA 1
ATOM 718 C C . TYR A 1 91 ? 6.455 -8.497 -8.081 1.00 82.62 91 TYR A C 1
ATOM 720 O O . TYR A 1 91 ? 6.560 -7.629 -8.953 1.00 82.62 91 TYR A O 1
ATOM 728 N N . LYS A 1 92 ? 7.245 -8.509 -6.997 1.00 86.19 92 LYS A N 1
ATOM 729 C CA . LYS A 1 92 ? 8.290 -7.511 -6.758 1.00 86.19 92 LYS A CA 1
ATOM 730 C C . LYS A 1 92 ? 9.397 -7.648 -7.800 1.00 86.19 92 LYS A C 1
ATOM 732 O O . LYS A 1 92 ? 9.723 -6.663 -8.461 1.00 86.19 92 LYS A O 1
ATOM 737 N N . ILE A 1 93 ? 9.904 -8.867 -7.990 1.00 89.25 93 ILE A N 1
ATOM 738 C CA . ILE A 1 93 ? 10.955 -9.180 -8.969 1.00 89.25 93 ILE A CA 1
ATOM 739 C C . ILE A 1 93 ? 10.471 -8.860 -10.391 1.00 89.25 93 ILE A C 1
ATOM 741 O O . ILE A 1 93 ? 11.169 -8.179 -11.142 1.00 89.25 93 ILE A O 1
ATOM 745 N N . ALA A 1 94 ? 9.246 -9.267 -10.742 1.00 91.25 94 ALA A N 1
ATOM 746 C CA . ALA A 1 94 ? 8.648 -8.965 -12.043 1.00 91.25 94 ALA A CA 1
ATOM 747 C C . ALA A 1 94 ? 8.511 -7.450 -12.295 1.00 91.25 94 ALA A C 1
ATOM 749 O O . ALA A 1 94 ? 8.764 -6.978 -13.404 1.00 91.25 94 ALA A O 1
ATOM 750 N N . THR A 1 95 ? 8.154 -6.670 -11.268 1.00 90.31 95 THR A N 1
ATOM 751 C CA . THR A 1 95 ? 8.015 -5.210 -11.396 1.00 90.31 95 THR A CA 1
ATOM 752 C C . THR A 1 95 ? 9.372 -4.510 -11.511 1.00 90.31 95 THR A C 1
ATOM 754 O O . THR A 1 95 ? 9.511 -3.580 -12.303 1.00 90.31 95 THR A O 1
ATOM 757 N N . GLU A 1 96 ? 10.389 -4.957 -10.769 1.00 91.12 96 GLU A N 1
ATOM 758 C CA . GLU A 1 96 ? 11.759 -4.435 -10.880 1.00 91.12 96 GLU A CA 1
ATOM 759 C C . GLU A 1 96 ? 12.356 -4.721 -12.271 1.00 91.12 96 GLU A C 1
ATOM 761 O O . GLU A 1 96 ? 12.885 -3.806 -12.907 1.00 91.12 96 GLU A O 1
ATOM 766 N N . ALA A 1 97 ? 12.164 -5.932 -12.807 1.00 92.62 97 ALA A N 1
ATOM 767 C CA . ALA A 1 97 ? 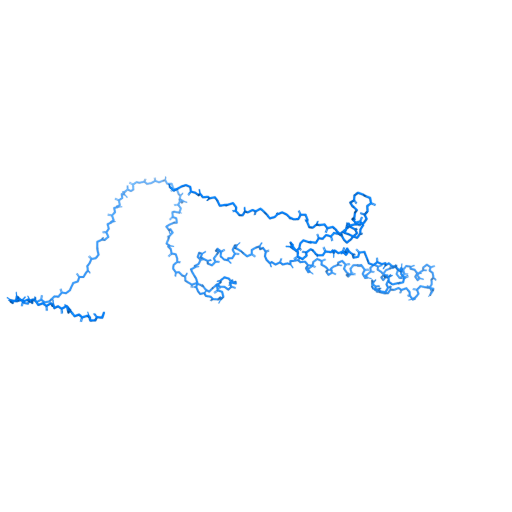12.570 -6.286 -14.169 1.00 92.62 97 ALA A CA 1
ATOM 768 C C . ALA A 1 97 ? 11.847 -5.451 -15.246 1.00 92.62 97 ALA A C 1
ATOM 770 O O . ALA A 1 97 ? 12.472 -4.989 -16.202 1.00 92.62 97 ALA A O 1
ATOM 771 N N . LEU A 1 98 ? 10.542 -5.199 -15.083 1.00 93.75 98 LEU A N 1
ATOM 772 C CA . LEU A 1 98 ? 9.765 -4.366 -16.008 1.00 93.75 98 LEU A CA 1
ATOM 773 C C . LEU A 1 98 ? 10.223 -2.897 -15.996 1.00 93.75 98 LEU A C 1
ATOM 775 O O . LEU A 1 98 ? 10.278 -2.263 -17.048 1.00 93.75 98 LEU A O 1
ATOM 779 N N . ILE A 1 99 ? 10.607 -2.361 -14.835 1.00 92.19 99 ILE A N 1
ATOM 780 C CA . ILE A 1 99 ? 11.172 -1.008 -14.714 1.00 92.19 99 ILE A CA 1
ATOM 781 C C . ILE A 1 99 ? 12.521 -0.908 -15.439 1.00 92.19 99 ILE A C 1
ATOM 783 O O . ILE A 1 99 ? 12.735 0.043 -16.192 1.00 92.19 99 ILE A O 1
ATOM 787 N N . GLN A 1 100 ? 13.395 -1.906 -15.285 1.00 92.31 100 GLN A N 1
ATOM 788 C CA . GLN A 1 100 ? 14.671 -1.971 -16.010 1.00 92.31 100 GLN A CA 1
ATOM 789 C C . GLN A 1 100 ? 14.466 -2.105 -17.526 1.00 92.31 100 GLN A C 1
ATOM 791 O O . GLN A 1 100 ? 15.144 -1.435 -18.303 1.00 92.31 100 GLN A O 1
ATOM 796 N N . PHE A 1 101 ? 13.484 -2.893 -17.971 1.00 93.75 101 PHE 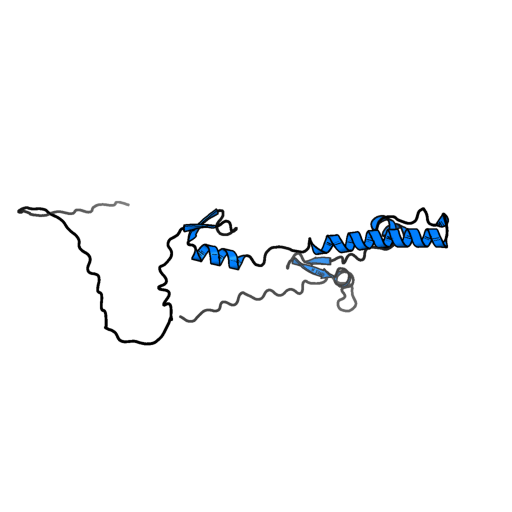A N 1
ATOM 797 C CA . PHE A 1 101 ? 13.130 -2.980 -19.389 1.00 93.75 101 PHE A CA 1
ATOM 798 C C . PHE A 1 101 ? 12.633 -1.635 -19.948 1.00 93.75 101 PHE A C 1
ATOM 800 O O . PHE A 1 101 ? 13.065 -1.218 -21.023 1.00 93.75 101 PHE A O 1
ATOM 807 N N . ILE A 1 102 ? 11.794 -0.908 -19.200 1.00 92.00 102 ILE A N 1
ATOM 808 C CA . ILE A 1 102 ? 11.356 0.446 -19.576 1.00 92.00 102 ILE A CA 1
ATOM 809 C C . ILE A 1 102 ? 12.550 1.407 -19.658 1.00 92.00 102 ILE A C 1
ATOM 811 O O . ILE A 1 102 ? 12.622 2.179 -20.612 1.00 92.00 102 ILE A O 1
ATOM 815 N N . LYS A 1 103 ? 13.514 1.334 -18.728 1.00 90.69 103 LYS A N 1
ATOM 816 C CA . LYS A 1 103 ? 14.754 2.128 -18.795 1.00 90.69 103 LYS A CA 1
ATOM 817 C C . LYS A 1 103 ? 15.495 1.907 -20.113 1.00 90.69 103 LYS A C 1
ATOM 819 O O . LYS A 1 103 ? 15.843 2.876 -20.782 1.00 90.69 103 LYS A O 1
ATOM 824 N N . LEU A 1 104 ? 15.688 0.647 -20.506 1.00 91.69 104 LEU A N 1
ATOM 825 C CA . LEU A 1 104 ? 16.364 0.293 -21.756 1.00 91.69 104 LEU A CA 1
ATOM 826 C C . LEU A 1 104 ? 15.605 0.814 -22.986 1.00 91.69 104 LEU A C 1
ATOM 828 O O . LEU A 1 104 ? 16.226 1.406 -23.862 1.00 91.69 104 LEU A O 1
ATOM 832 N N . LEU A 1 105 ? 14.273 0.684 -23.028 1.00 92.31 105 LEU A N 1
ATOM 833 C CA . LEU A 1 105 ? 13.459 1.252 -24.114 1.00 92.31 105 LEU A CA 1
ATOM 834 C C . LEU A 1 105 ? 13.556 2.783 -24.195 1.00 92.31 105 LEU A C 1
ATOM 836 O O . LEU A 1 105 ? 13.613 3.341 -25.290 1.00 92.31 105 LEU A O 1
ATOM 840 N N . LEU A 1 106 ? 13.572 3.473 -23.052 1.00 90.69 106 LEU A N 1
ATOM 841 C CA . LEU A 1 106 ? 13.700 4.931 -23.006 1.00 90.69 106 LEU A CA 1
ATOM 842 C C . LEU A 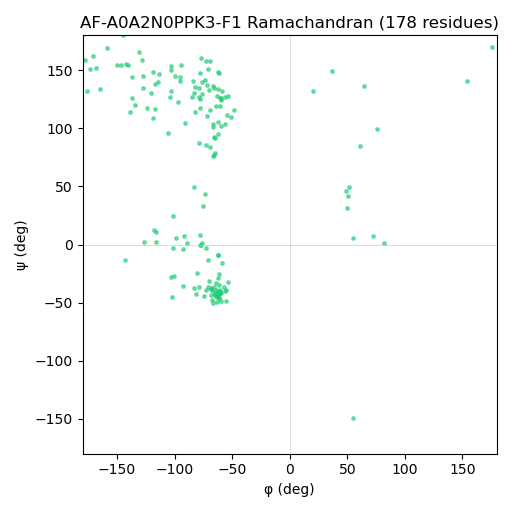1 106 ? 15.091 5.397 -23.456 1.00 90.69 106 LEU A C 1
ATOM 844 O O . LEU A 1 106 ? 15.186 6.396 -24.166 1.00 90.69 106 LEU A O 1
ATOM 848 N N . ILE A 1 107 ? 16.151 4.663 -23.104 1.00 90.12 107 ILE A N 1
ATOM 849 C CA . ILE A 1 107 ? 17.515 4.927 -23.586 1.00 90.12 107 ILE A CA 1
ATOM 850 C C . ILE A 1 107 ? 17.636 4.628 -25.089 1.00 90.12 107 ILE A C 1
ATOM 852 O O . ILE A 1 107 ? 18.260 5.403 -25.803 1.00 90.12 107 ILE A O 1
ATOM 856 N N . GLU A 1 108 ? 16.997 3.580 -25.610 1.00 92.25 108 GLU A N 1
ATOM 857 C CA . GLU A 1 108 ? 17.018 3.283 -27.052 1.00 92.25 108 GLU A CA 1
ATOM 858 C C . GLU A 1 108 ? 16.330 4.391 -27.876 1.00 92.25 108 GLU A C 1
ATOM 860 O O . GLU A 1 108 ? 16.857 4.850 -28.887 1.00 92.25 108 GLU A O 1
ATOM 865 N N . ILE A 1 109 ? 15.169 4.877 -27.421 1.00 90.50 109 ILE A N 1
ATOM 866 C CA . ILE A 1 109 ? 14.385 5.905 -28.131 1.00 90.50 109 ILE A CA 1
ATOM 867 C C . ILE A 1 109 ? 14.959 7.317 -27.921 1.00 90.50 109 ILE A C 1
ATOM 869 O O . ILE A 1 109 ? 14.902 8.157 -28.820 1.00 90.50 109 ILE A O 1
ATOM 873 N N . GLY A 1 110 ? 15.465 7.604 -26.720 1.00 84.31 110 GLY A N 1
ATOM 874 C CA . GLY A 1 110 ? 15.836 8.945 -26.266 1.00 84.31 110 GLY A CA 1
ATOM 875 C C . GLY A 1 110 ? 17.320 9.153 -25.968 1.00 84.31 110 GLY A C 1
ATOM 876 O O . GLY A 1 110 ? 17.693 10.250 -25.545 1.00 84.31 110 GLY A O 1
ATOM 877 N N . SER A 1 111 ? 18.165 8.142 -26.183 1.00 82.06 111 SER A N 1
ATOM 878 C CA . SER A 1 111 ? 19.596 8.144 -25.842 1.00 82.06 111 SER A CA 1
ATOM 879 C C . SER A 1 111 ? 19.848 8.471 -24.355 1.00 82.06 111 SER A C 1
ATOM 881 O O . SER A 1 111 ? 19.026 8.167 -23.487 1.00 82.06 111 SER A O 1
ATOM 883 N N . SER A 1 112 ? 20.983 9.098 -24.035 1.00 80.88 112 SER A N 1
ATOM 884 C CA . SER A 1 112 ? 21.441 9.351 -22.660 1.00 80.88 112 SER A CA 1
ATOM 885 C C . SER A 1 112 ? 20.530 10.250 -21.809 1.00 80.88 112 SER A C 1
ATOM 887 O O . SER A 1 112 ? 20.701 10.312 -20.593 1.00 80.88 112 SER A O 1
ATOM 889 N N . ASN A 1 113 ? 19.506 10.885 -22.395 1.00 82.38 113 ASN A N 1
ATOM 890 C CA . ASN A 1 113 ? 18.505 11.678 -21.665 1.00 82.38 113 ASN A CA 1
ATOM 891 C C . ASN A 1 113 ? 17.735 10.868 -20.600 1.00 82.38 113 ASN A C 1
ATOM 893 O O . ASN A 1 113 ? 17.089 11.457 -19.734 1.00 82.38 113 ASN A O 1
ATOM 897 N N . PHE A 1 114 ? 17.789 9.533 -20.666 1.00 83.06 114 PHE A N 1
ATOM 898 C CA . PHE A 1 114 ? 17.102 8.617 -19.753 1.00 83.06 114 PHE A CA 1
ATOM 899 C C . PHE A 1 114 ? 18.050 7.708 -18.947 1.00 83.06 114 PHE A C 1
ATOM 901 O O . PHE A 1 114 ? 17.585 6.780 -18.287 1.00 83.06 114 PHE A O 1
ATOM 908 N N . GLU A 1 115 ? 19.362 7.975 -18.923 1.00 81.19 115 GLU A N 1
ATOM 909 C CA . GLU A 1 115 ? 20.308 7.220 -18.075 1.00 81.19 115 GLU A CA 1
ATOM 910 C C . GLU A 1 115 ? 19.991 7.345 -16.572 1.00 81.19 115 GLU A C 1
ATOM 912 O O . GLU A 1 115 ? 20.117 6.368 -15.830 1.00 81.19 115 GLU A O 1
ATOM 917 N N . GLU A 1 116 ? 19.496 8.509 -16.136 1.00 84.50 116 GLU A N 1
ATOM 918 C CA . GLU A 1 116 ? 19.045 8.768 -14.757 1.00 84.50 116 GLU A CA 1
ATOM 919 C C . GLU A 1 116 ? 17.644 8.183 -14.456 1.00 84.50 116 GLU A C 1
ATOM 921 O O . GLU A 1 116 ? 17.136 8.282 -13.336 1.00 84.50 116 GLU A O 1
ATOM 926 N N . PHE A 1 117 ? 16.990 7.532 -15.429 1.00 84.62 117 PHE A N 1
ATOM 927 C CA . PHE A 1 117 ? 15.740 6.823 -15.162 1.00 84.62 117 PHE A CA 1
ATOM 928 C C . PH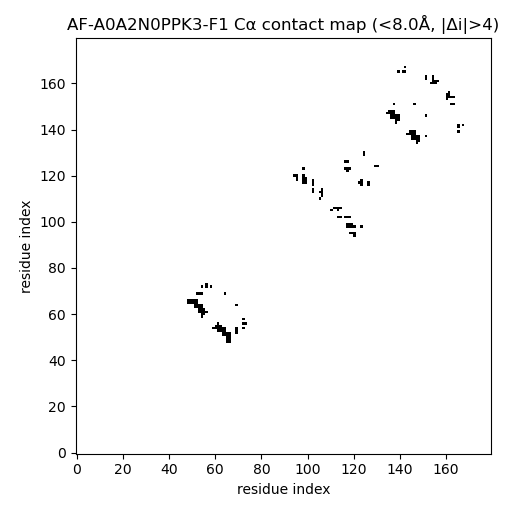E A 1 117 ? 15.970 5.681 -14.158 1.00 84.62 117 PHE A C 1
ATOM 930 O O . PHE A 1 117 ? 17.042 5.086 -14.064 1.00 84.62 117 PHE A O 1
ATOM 937 N N . SER A 1 118 ? 14.951 5.398 -13.353 1.00 87.44 118 SER A N 1
ATOM 938 C CA . SER A 1 118 ? 15.079 4.588 -12.142 1.00 87.44 118 SER A CA 1
ATOM 939 C C . SER A 1 118 ? 15.306 3.097 -12.399 1.00 87.44 118 SER A C 1
ATOM 941 O O . SER A 1 118 ? 14.588 2.493 -13.184 1.00 87.44 118 SER A O 1
ATOM 943 N N . ASP A 1 119 ? 16.223 2.489 -11.641 1.00 85.56 119 ASP A N 1
ATOM 944 C CA . ASP A 1 119 ? 16.531 1.045 -11.696 1.00 85.56 119 ASP A CA 1
ATOM 945 C C . ASP A 1 119 ? 15.729 0.187 -10.696 1.00 85.56 119 ASP A C 1
ATOM 947 O O . ASP A 1 119 ? 15.863 -1.036 -10.666 1.00 85.56 119 ASP A O 1
ATOM 951 N N . SER A 1 120 ? 14.911 0.819 -9.845 1.00 87.50 120 SER A N 1
ATOM 952 C CA . SER A 1 120 ? 14.087 0.150 -8.831 1.00 87.50 120 SER A CA 1
ATOM 953 C C . SER A 1 120 ? 12.720 0.812 -8.676 1.00 87.50 120 SER A C 1
ATOM 955 O O . SER A 1 120 ? 12.562 2.012 -8.913 1.00 87.50 120 SER A O 1
ATOM 957 N N . LEU A 1 121 ? 11.737 0.044 -8.196 1.00 86.31 121 LEU A N 1
ATOM 958 C CA . LEU A 1 121 ? 10.379 0.525 -7.919 1.00 86.31 121 LEU A CA 1
ATOM 959 C C . LEU A 1 121 ? 10.340 1.698 -6.930 1.00 86.31 121 LEU A C 1
ATOM 961 O O . LEU A 1 121 ? 9.538 2.613 -7.110 1.00 86.31 121 LEU A O 1
ATOM 965 N N . TYR A 1 122 ? 11.216 1.711 -5.924 1.00 84.56 122 TYR A N 1
ATOM 966 C CA . TYR A 1 122 ? 11.289 2.810 -4.960 1.00 84.56 122 TYR A CA 1
ATOM 967 C C . TYR A 1 122 ? 11.684 4.134 -5.634 1.00 84.56 122 TYR A C 1
ATOM 969 O O . TYR A 1 122 ? 10.994 5.145 -5.481 1.00 84.56 122 TYR A O 1
ATOM 977 N N . LEU A 1 123 ? 12.755 4.117 -6.434 1.00 86.56 123 LEU A N 1
ATOM 978 C CA . LEU A 1 123 ? 13.207 5.296 -7.173 1.00 86.56 123 LEU A CA 1
ATOM 979 C C . LEU A 1 123 ? 12.175 5.710 -8.232 1.00 86.56 123 LEU A C 1
ATOM 981 O O . LEU A 1 123 ? 11.840 6.891 -8.320 1.00 86.56 123 LEU A O 1
ATOM 985 N N . ALA A 1 124 ? 11.592 4.742 -8.948 1.00 86.56 124 ALA A N 1
ATOM 986 C CA . ALA A 1 124 ? 10.598 5.001 -9.987 1.00 86.56 124 ALA A CA 1
ATOM 987 C C . ALA A 1 124 ? 9.349 5.689 -9.419 1.00 86.56 124 ALA A C 1
ATOM 989 O O . ALA A 1 124 ? 8.873 6.664 -10.000 1.00 86.56 124 ALA A O 1
ATOM 990 N N . ARG A 1 125 ? 8.847 5.253 -8.251 1.00 86.75 125 ARG A N 1
ATOM 991 C CA . ARG A 1 125 ? 7.735 5.933 -7.563 1.00 86.75 125 ARG A CA 1
ATOM 992 C C . ARG A 1 125 ? 8.073 7.383 -7.220 1.00 86.75 125 ARG A C 1
ATOM 994 O O . ARG A 1 125 ? 7.232 8.254 -7.427 1.00 86.75 125 ARG A O 1
ATOM 1001 N N . ASN A 1 126 ? 9.292 7.654 -6.751 1.00 83.62 126 ASN A N 1
ATOM 1002 C CA . ASN A 1 126 ? 9.730 9.008 -6.410 1.00 83.62 126 ASN A CA 1
ATOM 1003 C C . ASN A 1 126 ? 9.855 9.915 -7.653 1.00 83.62 126 ASN A C 1
ATOM 1005 O O . ASN A 1 126 ? 9.298 11.014 -7.667 1.00 83.62 126 ASN A O 1
ATOM 1009 N N . VAL A 1 127 ? 10.511 9.439 -8.719 1.00 86.12 127 VAL A N 1
ATOM 1010 C CA . VAL A 1 127 ? 10.670 10.173 -9.992 1.00 86.12 127 VAL A CA 1
ATOM 1011 C C . VAL A 1 127 ? 9.314 10.462 -10.641 1.00 86.12 127 VAL A C 1
ATOM 1013 O O . VAL A 1 127 ? 9.032 11.601 -11.009 1.00 86.12 127 VAL A O 1
ATOM 1016 N N . LEU A 1 128 ? 8.430 9.463 -10.702 1.00 85.25 128 LEU A N 1
ATOM 1017 C CA . LEU A 1 128 ? 7.071 9.599 -11.241 1.00 85.25 128 LEU A CA 1
ATOM 1018 C C . LEU A 1 128 ? 6.099 10.303 -10.270 1.00 85.25 128 LEU A C 1
ATOM 1020 O O . LEU A 1 128 ? 4.924 10.473 -10.594 1.00 85.25 128 LEU A O 1
ATOM 1024 N N . ARG A 1 129 ? 6.566 10.704 -9.076 1.00 83.44 129 ARG A N 1
ATOM 1025 C CA . ARG A 1 129 ? 5.778 11.314 -7.985 1.00 83.44 129 ARG A CA 1
ATOM 1026 C C . ARG A 1 129 ? 4.507 10.531 -7.625 1.00 83.44 129 ARG A C 1
ATOM 1028 O O . ARG A 1 129 ? 3.507 11.109 -7.187 1.00 83.44 129 ARG A O 1
ATOM 1035 N N . LEU A 1 130 ? 4.554 9.210 -7.785 1.00 83.25 130 LEU A N 1
ATOM 1036 C CA . LEU A 1 130 ? 3.471 8.304 -7.432 1.00 83.25 130 LEU A CA 1
ATOM 1037 C C . LEU A 1 130 ? 3.384 8.219 -5.910 1.00 83.25 130 LEU A C 1
ATOM 1039 O O . LEU A 1 130 ? 4.260 7.665 -5.249 1.00 83.25 130 LEU A O 1
ATOM 1043 N N . LYS A 1 131 ? 2.311 8.781 -5.352 1.00 77.81 131 LYS A N 1
ATOM 1044 C CA . LYS A 1 131 ? 1.988 8.618 -3.936 1.00 77.81 131 LYS A CA 1
ATOM 1045 C C . LYS A 1 131 ? 1.400 7.234 -3.718 1.00 77.81 131 LYS A C 1
ATOM 1047 O O . LYS A 1 131 ? 0.438 6.857 -4.388 1.00 77.81 131 LYS A O 1
ATOM 1052 N N . ASP A 1 132 ? 1.940 6.522 -2.740 1.00 71.06 132 ASP A N 1
ATOM 1053 C CA . ASP A 1 132 ? 1.382 5.252 -2.301 1.00 71.06 132 ASP A CA 1
ATOM 1054 C C . ASP A 1 132 ? -0.053 5.450 -1.791 1.00 71.06 132 ASP A C 1
ATOM 1056 O O . ASP A 1 132 ? -0.316 6.272 -0.909 1.00 71.06 132 ASP A O 1
ATOM 1060 N N . GLN A 1 133 ? -0.995 4.680 -2.337 1.00 70.69 133 GLN A N 1
ATOM 1061 C CA . GLN A 1 133 ? -2.409 4.727 -1.959 1.00 70.69 133 GLN A CA 1
ATOM 1062 C C . GLN A 1 133 ? -2.680 3.880 -0.705 1.00 70.69 133 GLN A C 1
ATOM 1064 O O . GLN A 1 133 ? -3.593 3.059 -0.687 1.00 70.69 133 GLN A O 1
ATOM 1069 N N . TYR A 1 134 ? -1.881 4.055 0.353 1.00 72.81 134 TYR A N 1
ATOM 1070 C CA . TYR A 1 134 ? -2.116 3.348 1.611 1.00 72.81 134 TYR A CA 1
ATOM 1071 C C . TYR A 1 134 ? -3.492 3.726 2.172 1.00 72.81 134 TYR A C 1
ATOM 1073 O O . TYR A 1 134 ? -3.765 4.892 2.489 1.00 72.81 134 TYR A O 1
ATOM 1081 N N . HIS A 1 135 ? -4.362 2.726 2.315 1.00 78.75 135 HIS A N 1
ATOM 1082 C CA . HIS A 1 135 ? -5.631 2.886 3.005 1.00 78.75 135 HIS A CA 1
ATOM 1083 C C . HIS A 1 135 ? -5.355 3.142 4.486 1.00 78.75 135 HIS A C 1
ATOM 1085 O O . HIS A 1 135 ? -4.990 2.251 5.247 1.00 78.75 135 HIS A O 1
ATOM 1091 N N . ASN A 1 136 ? -5.504 4.401 4.884 1.00 84.56 136 ASN A N 1
ATOM 1092 C CA . ASN A 1 136 ? -5.428 4.789 6.279 1.00 84.56 136 ASN A CA 1
ATOM 1093 C C . ASN A 1 136 ? -6.759 4.424 6.946 1.00 84.56 136 ASN A C 1
ATOM 1095 O O . ASN A 1 136 ? -7.820 4.862 6.495 1.00 84.56 136 ASN A O 1
ATOM 1099 N N . PHE A 1 137 ? -6.697 3.656 8.030 1.00 91.44 137 PHE A N 1
ATOM 1100 C CA . PHE A 1 137 ? -7.862 3.274 8.823 1.00 91.44 137 PHE A CA 1
ATOM 1101 C C . PHE A 1 137 ? -7.800 3.897 10.219 1.00 91.44 137 PHE A C 1
ATOM 1103 O O . PHE A 1 137 ? -6.728 4.044 10.804 1.00 91.44 137 PHE A O 1
ATOM 1110 N N . ALA A 1 138 ? -8.962 4.236 10.768 1.00 90.25 138 ALA A N 1
ATOM 1111 C CA . ALA A 1 138 ? -9.129 4.644 12.155 1.00 90.25 138 ALA A CA 1
ATOM 1112 C C . ALA A 1 138 ? -9.592 3.439 12.990 1.00 90.25 138 ALA A C 1
ATOM 1114 O O . ALA A 1 138 ? -10.630 2.839 12.706 1.00 90.25 138 ALA A O 1
ATOM 1115 N N . ALA A 1 139 ? -8.835 3.081 14.028 1.00 92.75 139 ALA A N 1
ATOM 1116 C CA . ALA A 1 139 ? -9.198 1.998 14.937 1.00 92.75 139 ALA A CA 1
ATOM 1117 C C . ALA A 1 139 ? -10.147 2.493 16.038 1.00 92.75 139 ALA A C 1
ATOM 1119 O O . ALA A 1 139 ? -9.841 3.441 16.765 1.00 92.75 139 ALA A O 1
ATOM 1120 N N . CYS A 1 140 ? -11.294 1.834 16.212 1.00 91.44 140 CYS A N 1
ATOM 1121 C CA . CYS A 1 140 ? -12.193 2.143 17.318 1.00 91.44 140 CYS A CA 1
ATOM 1122 C C . CYS A 1 140 ? -11.745 1.440 18.606 1.00 91.44 140 CYS A C 1
ATOM 1124 O O . CYS A 1 140 ? -11.885 0.227 18.732 1.00 91.44 140 CYS A O 1
ATOM 1126 N N . LEU A 1 141 ? -11.322 2.205 19.616 1.00 89.31 141 LEU A N 1
ATOM 1127 C CA . LEU A 1 141 ? -10.866 1.676 20.914 1.00 89.31 141 LEU A CA 1
ATOM 1128 C C . LEU A 1 141 ? -11.927 0.899 21.724 1.00 89.31 141 LEU A C 1
ATOM 1130 O O . LEU A 1 141 ? -11.590 0.328 22.752 1.00 89.31 141 LEU A O 1
ATOM 1134 N N . LYS A 1 142 ? -13.204 0.900 21.307 1.00 88.50 142 LYS A N 1
ATOM 1135 C CA . LYS A 1 142 ? -14.291 0.185 22.006 1.00 88.50 142 LYS A CA 1
ATOM 1136 C C . LYS A 1 142 ? -14.547 -1.228 21.485 1.00 88.50 142 LYS A C 1
ATOM 1138 O O . LYS A 1 142 ? -14.924 -2.085 22.262 1.00 88.50 142 LYS A O 1
ATOM 1143 N N . CYS A 1 143 ? -14.410 -1.440 20.177 1.00 90.44 143 CYS A N 1
ATOM 1144 C CA . CYS A 1 143 ? -14.726 -2.715 19.516 1.00 90.44 143 CYS A CA 1
ATOM 1145 C C . CYS A 1 143 ? -13.568 -3.253 18.667 1.00 90.44 143 CYS A C 1
ATOM 1147 O O . CYS A 1 143 ? -13.734 -4.236 17.954 1.00 90.44 143 CYS A O 1
ATOM 1149 N N . HIS A 1 144 ? -12.432 -2.550 18.659 1.00 89.81 144 HIS A N 1
ATOM 1150 C CA . HIS A 1 144 ? -11.239 -2.803 17.845 1.00 89.81 144 HIS A CA 1
ATOM 1151 C C . HIS A 1 144 ? -11.463 -2.876 16.321 1.00 89.81 144 HIS A C 1
ATOM 1153 O O . HIS A 1 144 ? -10.518 -3.090 15.568 1.00 89.81 144 HIS A O 1
ATOM 1159 N N . LYS A 1 145 ? -12.683 -2.598 15.838 1.00 91.31 145 LYS A N 1
ATOM 1160 C CA . LYS A 1 145 ? -12.997 -2.514 14.411 1.00 91.31 145 LYS A CA 1
ATOM 1161 C C . LYS A 1 145 ? -12.294 -1.318 13.763 1.00 91.31 145 LYS A C 1
ATOM 1163 O O . LYS A 1 145 ? -12.303 -0.208 14.305 1.00 91.31 145 LYS A O 1
ATOM 1168 N N . LEU A 1 146 ? -11.733 -1.561 12.581 1.00 93.00 146 LEU A N 1
ATOM 1169 C CA . LEU A 1 146 ? -11.175 -0.547 11.693 1.00 93.00 146 LEU A CA 1
ATOM 1170 C C . LEU A 1 146 ? -12.287 0.116 10.867 1.00 93.00 146 LEU A C 1
ATOM 1172 O O . LEU A 1 146 ? -13.165 -0.561 10.331 1.00 93.00 146 LEU A O 1
ATOM 1176 N N . TYR A 1 147 ? -12.229 1.440 10.763 1.00 90.50 147 TYR A N 1
ATOM 1177 C CA . TYR A 1 147 ? -13.108 2.273 9.941 1.00 90.50 147 TYR A CA 1
ATOM 1178 C C . TYR A 1 147 ? -12.262 3.021 8.908 1.00 90.50 147 TYR A C 1
ATOM 1180 O O . TYR A 1 147 ? -11.110 3.364 9.178 1.00 90.50 147 TYR A O 1
ATOM 1188 N N . ASN A 1 148 ? -12.809 3.289 7.725 1.00 90.19 148 ASN A N 1
ATOM 1189 C CA . ASN A 1 148 ? -12.129 4.090 6.710 1.00 90.19 148 ASN A CA 1
ATOM 1190 C C . ASN A 1 148 ? -11.903 5.512 7.243 1.00 90.19 148 ASN A C 1
ATOM 1192 O O . ASN A 1 148 ? -12.846 6.159 7.700 1.00 90.19 148 ASN A O 1
ATOM 1196 N N . LYS A 1 149 ? -10.663 6.013 7.192 1.00 89.12 149 LYS A N 1
ATOM 1197 C CA . LYS A 1 149 ? -10.316 7.317 7.774 1.00 89.12 149 LYS A CA 1
ATOM 1198 C C . LYS A 1 149 ? -11.179 8.460 7.221 1.00 89.12 149 LYS A C 1
ATOM 1200 O O . LYS A 1 149 ? -11.624 9.291 8.004 1.00 89.12 149 LYS A O 1
ATOM 1205 N N . LYS A 1 150 ? -11.483 8.457 5.916 1.00 88.00 150 LYS A N 1
ATOM 1206 C CA . LYS A 1 150 ? -12.316 9.499 5.287 1.00 88.00 150 LYS A CA 1
ATOM 1207 C C . LYS A 1 150 ? -13.739 9.525 5.844 1.00 88.00 150 LYS A C 1
ATOM 1209 O O . LYS A 1 150 ? -14.234 10.584 6.197 1.00 88.00 150 LYS A O 1
ATOM 1214 N N . GLU A 1 151 ? -14.363 8.357 5.994 1.00 87.88 151 GLU A N 1
ATOM 1215 C CA . GLU A 1 151 ? -15.727 8.228 6.535 1.00 87.88 151 GLU A CA 1
ATOM 1216 C C . GLU A 1 151 ? -15.835 8.724 7.983 1.00 87.88 151 GLU A C 1
ATOM 1218 O O . GLU A 1 151 ? -16.896 9.188 8.390 1.00 87.88 151 GLU A O 1
ATOM 1223 N N . VAL A 1 152 ? -14.744 8.639 8.755 1.00 88.56 152 VAL A N 1
ATOM 1224 C CA . VAL A 1 152 ? -14.671 9.140 10.136 1.00 88.56 152 VAL A CA 1
ATOM 1225 C C . VAL A 1 152 ? -14.401 10.647 10.178 1.00 88.56 152 VAL A C 1
ATOM 1227 O O . VAL A 1 152 ? -15.024 11.344 10.977 1.00 88.56 152 VAL A O 1
ATOM 1230 N N . GLU A 1 153 ? -13.489 11.156 9.343 1.00 87.38 153 GLU A N 1
ATOM 1231 C CA . GLU A 1 153 ? -13.129 12.584 9.289 1.00 87.38 153 GLU A CA 1
ATOM 1232 C C . GLU A 1 153 ? -14.243 13.452 8.680 1.00 87.38 153 GLU A C 1
ATOM 1234 O O . GLU A 1 153 ? -14.486 14.561 9.149 1.00 87.38 153 GLU A O 1
ATOM 1239 N N . GLU A 1 154 ? -14.954 12.938 7.675 1.00 89.19 154 GLU A N 1
ATOM 1240 C CA . GLU A 1 154 ? -16.043 13.628 6.971 1.00 89.19 154 GLU A CA 1
ATOM 1241 C C . GLU A 1 154 ? -17.429 13.345 7.592 1.00 89.19 154 GLU A C 1
ATOM 1243 O O . GLU A 1 154 ? -18.451 13.750 7.036 1.00 89.19 154 GLU A O 1
ATOM 1248 N N . PHE A 1 155 ? -17.498 12.658 8.743 1.00 88.94 155 PHE A N 1
ATOM 1249 C CA . PHE A 1 155 ? -18.764 12.228 9.342 1.00 88.94 155 PHE A CA 1
ATOM 1250 C C . PHE A 1 155 ? -19.652 13.411 9.756 1.00 88.94 155 PHE A C 1
ATOM 1252 O O . PHE A 1 155 ? -19.312 14.209 10.637 1.00 88.94 155 PHE A O 1
ATOM 1259 N N . GLN A 1 156 ? -20.845 13.488 9.163 1.00 88.25 156 GLN A N 1
ATOM 1260 C CA . GLN A 1 156 ? -21.822 14.533 9.454 1.00 88.25 156 GLN A CA 1
ATOM 1261 C C . GLN A 1 156 ? -23.112 13.974 10.054 1.00 88.25 156 GLN A C 1
ATOM 1263 O O . GLN A 1 156 ? -23.673 12.991 9.571 1.00 88.25 156 GLN A O 1
ATOM 1268 N N . GLN A 1 157 ? -23.634 14.665 11.067 1.00 84.00 157 GLN A N 1
ATOM 1269 C CA . GLN A 1 157 ? -25.008 14.503 11.542 1.00 84.00 157 GLN A CA 1
ATOM 1270 C C . GLN A 1 157 ? -25.722 15.845 11.422 1.00 84.00 157 GLN A C 1
ATOM 1272 O O . GLN A 1 157 ? -25.208 16.877 11.849 1.00 84.00 157 GLN A O 1
ATOM 1277 N N . ASN A 1 158 ? -26.910 15.835 10.813 1.00 83.44 158 ASN A N 1
ATOM 1278 C CA . ASN A 1 158 ? -27.733 17.028 10.587 1.00 83.44 158 ASN A CA 1
ATOM 1279 C C . ASN A 1 158 ? -26.949 18.183 9.920 1.00 83.44 158 ASN A C 1
ATOM 1281 O O . ASN A 1 158 ? -27.049 19.333 10.342 1.00 83.44 158 ASN A O 1
ATOM 1285 N N . GLY A 1 159 ? -26.114 17.863 8.921 1.00 82.88 159 GLY A N 1
ATOM 1286 C CA . GLY A 1 159 ? -25.296 18.830 8.172 1.00 82.88 159 GLY A CA 1
ATOM 1287 C C . GLY A 1 159 ? -24.101 19.426 8.929 1.00 82.88 159 GLY A C 1
ATOM 1288 O O . GLY A 1 159 ? -23.464 20.343 8.423 1.00 82.88 159 GLY A O 1
ATOM 1289 N N . ASN A 1 160 ? -23.790 18.933 10.131 1.00 84.94 160 ASN A N 1
ATOM 1290 C CA . ASN A 1 160 ? -22.660 19.392 10.938 1.00 84.94 160 ASN A CA 1
ATOM 1291 C C . ASN A 1 160 ? -21.626 18.272 11.093 1.00 84.94 160 ASN A C 1
ATOM 1293 O O . ASN A 1 160 ? -21.998 17.119 11.315 1.00 84.94 160 ASN A O 1
ATOM 1297 N N . LEU A 1 161 ? -20.336 18.613 11.020 1.00 86.25 161 LEU A N 1
ATOM 1298 C CA . LEU A 1 161 ? -19.231 17.702 11.342 1.00 86.25 161 LEU A CA 1
ATOM 1299 C C . LEU A 1 161 ? -19.352 17.240 12.800 1.00 86.25 161 LEU A C 1
ATOM 1301 O O . LEU A 1 161 ? -19.463 18.059 13.714 1.00 86.25 161 LEU A O 1
ATOM 1305 N N . THR A 1 162 ? -19.351 15.928 13.022 1.00 86.94 162 THR A N 1
ATOM 1306 C CA . THR A 1 162 ? -19.556 15.328 14.349 1.00 86.94 162 THR A CA 1
ATOM 1307 C C . THR A 1 162 ? -18.636 14.136 14.564 1.00 86.94 162 THR A C 1
ATOM 1309 O O . THR A 1 162 ? -18.215 13.476 13.622 1.00 86.94 162 THR A O 1
ATOM 1312 N N . VAL A 1 163 ? -18.328 13.824 15.824 1.00 84.56 163 VAL A N 1
ATOM 1313 C CA . VAL A 1 163 ? -17.535 12.632 16.149 1.00 84.56 163 VAL A CA 1
ATOM 1314 C C . VAL A 1 163 ? -18.366 11.379 15.867 1.00 84.56 163 VAL A C 1
ATOM 1316 O O . VAL A 1 163 ? -19.381 11.141 16.531 1.00 84.56 163 VAL A O 1
ATOM 1319 N N . MET A 1 164 ? -17.919 10.564 14.908 1.00 87.12 164 MET A N 1
ATOM 1320 C CA . MET A 1 164 ? -18.557 9.291 14.576 1.00 87.12 164 MET A CA 1
ATOM 1321 C C . MET A 1 164 ? -18.643 8.385 15.812 1.00 87.12 164 MET A C 1
ATOM 1323 O O . MET A 1 164 ? -17.649 8.105 16.487 1.00 87.12 164 MET A O 1
ATOM 1327 N N . LYS A 1 165 ? -19.849 7.898 16.116 1.00 87.88 165 LYS A N 1
ATOM 1328 C CA . LYS A 1 165 ? -20.063 6.916 17.185 1.00 87.88 165 LYS A CA 1
ATOM 1329 C C . LYS A 1 165 ? -19.797 5.508 16.654 1.00 87.88 165 LYS A C 1
ATOM 1331 O O . LYS A 1 165 ? -20.191 5.176 15.541 1.00 87.88 165 LYS A O 1
ATOM 1336 N N . CYS A 1 166 ? -19.176 4.673 17.486 1.00 89.44 166 CYS A N 1
ATOM 1337 C CA . CYS A 1 166 ? -19.026 3.244 17.220 1.00 89.44 166 CYS A CA 1
ATOM 1338 C C . CYS A 1 166 ? -20.395 2.605 16.930 1.00 89.44 166 CYS A C 1
ATOM 1340 O O . CYS A 1 166 ? -21.313 2.757 17.736 1.00 89.44 166 CYS A O 1
ATOM 1342 N N . SER A 1 167 ? -20.509 1.880 15.815 1.00 84.06 167 SER A N 1
ATOM 1343 C CA . SER A 1 167 ? -21.731 1.180 15.394 1.00 84.06 167 SER A CA 1
ATOM 1344 C C . SER A 1 167 ? -21.732 -0.318 15.725 1.00 84.06 167 SER A C 1
ATOM 1346 O O . SER A 1 167 ? -22.648 -1.036 15.329 1.00 84.06 167 SER A O 1
ATOM 1348 N N . HIS A 1 168 ? -20.716 -0.809 16.441 1.00 87.44 168 HIS A N 1
ATOM 1349 C CA . HIS A 1 168 ? -20.664 -2.200 16.882 1.00 87.44 168 HIS A CA 1
ATOM 1350 C C . HIS A 1 168 ? -21.714 -2.476 17.966 1.00 87.44 168 HIS A C 1
ATOM 1352 O O . HIS A 1 168 ? -21.823 -1.728 18.938 1.00 87.44 168 HIS A O 1
ATOM 1358 N N . VAL A 1 169 ? -22.452 -3.573 17.797 1.00 82.44 169 VAL A N 1
ATOM 1359 C CA . VAL A 1 169 ? -23.441 -4.081 18.751 1.00 82.44 169 VAL A CA 1
ATOM 1360 C C . VAL A 1 169 ? -22.970 -5.450 19.221 1.00 82.44 169 VAL A C 1
ATOM 1362 O O . VAL A 1 169 ? -22.876 -6.380 18.422 1.00 82.44 169 VAL A O 1
ATOM 1365 N N . GLU A 1 170 ? -22.687 -5.571 20.514 1.00 78.25 170 GLU A N 1
ATOM 1366 C CA . GLU A 1 170 ? -22.425 -6.861 21.147 1.00 78.25 170 GLU A CA 1
ATOM 1367 C C . GLU A 1 170 ? -23.755 -7.583 21.378 1.00 78.25 170 GLU A C 1
ATOM 1369 O O . GLU A 1 170 ? -24.619 -7.110 22.121 1.00 78.25 170 GLU A O 1
ATOM 1374 N N . PHE A 1 171 ? -23.930 -8.743 20.746 1.00 78.94 171 PHE A N 1
ATOM 1375 C CA . PHE A 1 171 ? -25.052 -9.622 21.056 1.00 78.94 171 PHE A CA 1
ATOM 1376 C C . PHE A 1 171 ? -24.701 -10.473 22.282 1.00 78.94 171 PHE A C 1
ATOM 1378 O O . PHE A 1 171 ? -23.635 -11.093 22.301 1.00 78.94 171 PHE A O 1
ATOM 1385 N N . PRO A 1 172 ? -25.569 -10.544 23.309 1.00 79.00 172 PRO A N 1
ATOM 1386 C CA . PRO A 1 172 ? -25.304 -11.382 24.468 1.00 79.00 172 PRO A CA 1
ATOM 1387 C C . PRO A 1 172 ? -25.216 -12.848 24.037 1.00 79.00 172 PRO A C 1
ATOM 1389 O O . PRO A 1 172 ? -26.082 -13.338 23.309 1.00 79.00 172 PRO A O 1
ATOM 1392 N N . ASN A 1 173 ? -24.189 -13.553 24.524 1.00 71.12 173 ASN A N 1
ATOM 1393 C CA . ASN A 1 173 ? -24.004 -14.982 24.277 1.00 71.12 173 ASN A CA 1
ATOM 1394 C C . ASN A 1 173 ? -25.310 -15.732 24.544 1.00 71.12 173 ASN A C 1
ATOM 1396 O O . ASN A 1 173 ? -25.789 -15.765 25.683 1.00 71.12 173 ASN A O 1
ATOM 1400 N N . SER A 1 174 ? -25.889 -16.330 23.497 1.00 68.62 174 SER A N 1
ATOM 1401 C CA . SER A 1 174 ? -27.160 -17.034 23.630 1.00 68.62 174 SER A CA 1
ATOM 1402 C C . SER A 1 174 ? -26.975 -18.205 24.592 1.00 68.62 174 SER A C 1
ATOM 1404 O O . SER A 1 174 ? -26.345 -19.216 24.273 1.00 68.62 174 SER A O 1
ATOM 1406 N N . THR A 1 175 ? -27.500 -18.062 25.810 1.00 60.25 175 THR A N 1
ATOM 1407 C CA . THR A 1 175 ? -27.551 -19.170 26.758 1.00 60.25 175 THR A CA 1
ATOM 1408 C C . THR A 1 175 ? -28.627 -20.119 26.263 1.00 60.25 175 THR A C 1
ATOM 1410 O O . THR A 1 175 ? -29.788 -20.038 26.660 1.00 60.25 175 THR A O 1
ATOM 1413 N N . SER A 1 176 ? -28.232 -21.018 25.357 1.00 61.38 176 SER A N 1
ATOM 1414 C CA . SER A 1 176 ? -29.033 -22.165 24.938 1.00 61.38 176 SER A CA 1
ATOM 1415 C C . SER A 1 176 ? -29.176 -23.096 26.140 1.00 61.38 176 SER A C 1
ATOM 1417 O O . SER A 1 176 ? -28.459 -24.085 26.314 1.00 61.38 176 SER A O 1
ATOM 1419 N N . ARG A 1 177 ? -30.064 -22.686 27.050 1.00 59.62 177 ARG A N 1
ATOM 1420 C CA . ARG A 1 177 ? -30.432 -23.378 28.273 1.00 59.62 177 ARG A CA 1
ATOM 1421 C C . ARG A 1 177 ? -31.200 -24.612 27.833 1.00 59.62 177 ARG A C 1
ATOM 1423 O O . ARG A 1 177 ? -32.426 -24.583 27.767 1.00 59.62 177 ARG A O 1
ATOM 1430 N N . ARG A 1 178 ? -30.461 -25.675 27.498 1.00 57.12 178 ARG A N 1
ATOM 1431 C CA . ARG A 1 178 ? -31.025 -27.007 27.274 1.00 57.12 178 ARG A CA 1
ATOM 1432 C C . ARG A 1 178 ? -31.889 -27.321 28.490 1.00 57.12 178 ARG A C 1
ATOM 1434 O O . ARG A 1 178 ? -31.368 -27.454 29.598 1.00 57.12 178 ARG A O 1
ATOM 1441 N N . LEU A 1 179 ? -33.203 -27.333 28.276 1.00 60.03 179 LEU A N 1
ATOM 1442 C CA . LEU A 1 179 ? -34.157 -27.772 29.281 1.00 60.03 179 LEU A CA 1
ATOM 1443 C C . LEU A 1 179 ? -33.792 -29.218 29.630 1.00 60.03 179 LEU A C 1
ATOM 1445 O O . LEU A 1 179 ? -33.460 -30.006 28.742 1.00 60.03 179 LEU A O 1
ATOM 1449 N N . LYS A 1 180 ? -33.725 -29.484 30.932 1.00 55.28 180 LYS A N 1
ATOM 1450 C CA . LYS A 1 180 ? -33.189 -30.714 31.513 1.00 55.28 180 LYS A CA 1
ATOM 1451 C C . LYS A 1 180 ? -34.297 -31.735 31.728 1.00 55.28 180 LYS A C 1
ATOM 1453 O O . LYS A 1 180 ? -35.390 -31.287 32.133 1.00 55.28 180 LYS A O 1
#

Solvent-accessible surface area (backbone atoms only — not comparable to full-atom values): 12438 Å² total; per-residue (Å²): 134,86,89,87,79,89,88,87,85,85,89,80,88,87,88,88,88,86,89,87,88,82,91,81,87,83,83,85,87,85,86,86,81,86,82,86,91,79,86,84,79,79,77,75,74,80,68,78,67,79,56,68,40,77,27,77,39,90,92,47,73,53,41,71,36,40,54,69,58,43,51,54,59,51,73,72,56,87,78,80,76,85,78,75,65,74,78,55,55,59,60,52,54,54,50,31,53,51,39,41,51,50,33,52,53,43,26,73,77,55,39,78,83,30,69,85,50,40,74,38,64,72,52,37,32,59,76,70,64,56,75,81,84,72,84,59,61,42,69,38,93,87,77,70,49,73,39,58,38,63,67,48,76,69,21,61,56,96,91,36,85,43,86,67,74,85,83,82,77,87,76,76,80,80,78,80,71,74,83,127

Organism: NCBI:txid588596

Sequence (180 aa):
MSRRKRLVSALLSNDEESITARSSRKSRVISRVIDEESEESISIIHTHDRRMVPCNCSKCNGKIVDVRTKLNHEADRDSDDDQDSEVVQDYKIATEALIQFIKLLLIEIGSSNFEEFSDSLYLARNVLRLKDQYHNFAACLKCHKLYNKKEVEEFQQNGNLTVMKCSHVEFPNSTSR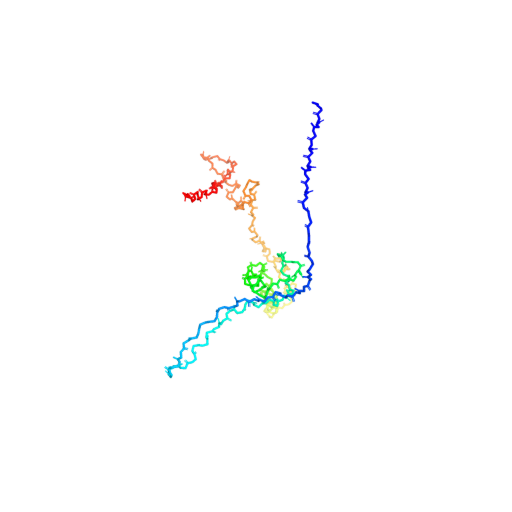RLK